Protein AF-A0A536T350-F1 (afdb_monomer)

Foldseek 3Di:
DDDDDDDDDDDDDPPDPDPPDPPPPDPDPDDLFWDQDDAPFDPVLRVLLRVLVSCLLQLVLVNSLVSLVVSCVVTVLRLLSLLSNLSSQQGQLQVQPGHDPVSLVSSVVSLVSSVVSPGPDPLSVLSSVLSVQLSVVVVPDDSLVSLVSSLVSLVVSCVVCVVRLVSLLSNLSSLNSNDDPVPPVLVSLVVSLVSLVVVCVVGVRRNNSVVSNVSSVD

Radius of gyration: 22.43 Å; Cα contacts (8 Å, |Δi|>4): 297; chains: 1; bounding box: 39×58×92 Å

pLDDT: mean 90.25, std 17.72, range [37.28, 98.94]

Sequence (218 aa):
MNLSVSRLSLLVALALSVPAQAHDTDTPSGPLGKVSFPTSCEPKVQPAFERAVAMLHSFWFSAGEAAFRDVLKADPQCAIATWGIASLLMSNPLAGQGASPKGAEQAQAAIDEGRRIGAKTERERAYIDAVAAYYQDFATRPEKERQAARAKAYEALAQRYPDDDEAQIFSALYTAGTQTQADQTYAAYLKAAAVLEAQFKKYPDHPGVAHYLIHSYD

Mean predicted aligned error: 7.97 Å

Secondary structure (DSSP, 8-state):
-----------------------------S---------SS-GGGHHHHHHHHHHHHTT-HHHHHHHHHHHHHH-TT-THHHHHHHHHTT--TTT-----HHHHHHHHHHHHHHHHH--SSHHHHHHHHHHHHHHTTTTTS-HHHHHHHHHHHHHHHHHH-TT-HHHHHHHHHHHHTT--TT-TT-HHHHHHHHHHHHHHHH-TT-HHHHHHHHHTT-

Structure (mmCIF, N/CA/C/O backbone):
data_AF-A0A536T350-F1
#
_entry.id   AF-A0A536T350-F1
#
loop_
_atom_site.group_PDB
_atom_site.id
_atom_site.type_symbol
_atom_site.label_atom_id
_atom_site.label_alt_id
_atom_site.label_comp_id
_atom_site.label_asym_id
_atom_site.label_entity_id
_atom_site.label_seq_id
_atom_site.pdbx_PDB_ins_code
_atom_site.Cartn_x
_atom_site.Cartn_y
_atom_site.Cartn_z
_atom_site.occupancy
_atom_site.B_iso_or_equiv
_atom_site.auth_seq_id
_atom_site.auth_comp_id
_atom_site.auth_asym_id
_atom_site.auth_atom_id
_atom_site.pdbx_PDB_model_num
ATOM 1 N N . MET A 1 1 ? -4.234 38.476 -76.015 1.00 49.75 1 MET A N 1
ATOM 2 C CA . MET A 1 1 ? -4.584 39.364 -74.889 1.00 49.75 1 MET A CA 1
ATOM 3 C C . MET A 1 1 ? -5.855 38.811 -74.265 1.00 49.75 1 MET A C 1
ATOM 5 O O . MET A 1 1 ? -6.880 38.877 -74.922 1.00 49.75 1 MET A O 1
ATOM 9 N N . ASN A 1 2 ? -5.737 38.111 -73.131 1.00 37.28 2 ASN A N 1
ATOM 10 C CA . ASN A 1 2 ? -6.748 37.949 -72.073 1.00 37.28 2 ASN A CA 1
ATOM 11 C C . ASN A 1 2 ? -6.262 36.888 -71.079 1.00 37.28 2 ASN A C 1
ATOM 13 O O . ASN A 1 2 ? -5.959 35.755 -71.446 1.00 37.28 2 ASN A O 1
ATOM 17 N N . LEU A 1 3 ? -6.115 37.336 -69.834 1.00 44.38 3 LEU A N 1
ATOM 18 C CA . LEU A 1 3 ? -5.600 36.596 -68.693 1.00 44.38 3 LEU A CA 1
ATOM 19 C C . LEU A 1 3 ? -6.573 35.490 -68.271 1.00 44.38 3 LEU A C 1
ATOM 21 O O . LEU A 1 3 ? -7.770 35.743 -68.160 1.00 44.38 3 LEU A O 1
ATOM 25 N N . SER A 1 4 ? -6.049 34.313 -67.928 1.00 40.69 4 SER A N 1
ATOM 26 C CA . SER A 1 4 ? -6.755 33.363 -67.066 1.00 40.69 4 SER A CA 1
ATOM 27 C C . SER A 1 4 ? -6.005 33.274 -65.742 1.00 40.69 4 SER A C 1
ATOM 29 O O . SER A 1 4 ? -4.897 32.745 -65.662 1.00 40.69 4 SER A O 1
ATOM 31 N N . VAL A 1 5 ? -6.584 33.898 -64.719 1.00 49.28 5 VAL A N 1
ATOM 32 C CA . VAL A 1 5 ? -6.082 33.916 -63.345 1.00 49.28 5 VAL A CA 1
ATOM 33 C C . VAL A 1 5 ? -6.575 32.644 -62.665 1.00 49.28 5 VAL A C 1
ATOM 35 O O . VAL A 1 5 ? -7.744 32.558 -62.294 1.00 49.28 5 VAL A O 1
ATOM 38 N N . SER A 1 6 ? -5.700 31.654 -62.495 1.00 50.47 6 SER A N 1
ATOM 39 C CA . SER A 1 6 ? -6.016 30.477 -61.684 1.00 50.47 6 SER A CA 1
ATOM 40 C C . SER A 1 6 ? -5.740 30.807 -60.216 1.00 50.47 6 SER A C 1
ATOM 42 O O . SER A 1 6 ? -4.591 30.959 -59.803 1.00 50.47 6 SER A O 1
ATOM 44 N N . ARG A 1 7 ? -6.807 31.012 -59.437 1.00 48.78 7 ARG A N 1
ATOM 45 C CA . ARG A 1 7 ? -6.736 31.282 -57.995 1.00 48.78 7 ARG A CA 1
ATOM 46 C C . ARG A 1 7 ? -6.404 29.985 -57.257 1.00 48.78 7 ARG A C 1
ATOM 48 O O . ARG A 1 7 ? -7.239 29.090 -57.180 1.00 48.78 7 ARG A O 1
ATOM 55 N N . LEU A 1 8 ? -5.199 29.897 -56.702 1.00 49.06 8 LEU A N 1
ATOM 56 C CA . LEU A 1 8 ? -4.817 28.837 -55.771 1.00 49.06 8 LEU A CA 1
ATOM 57 C C . LEU A 1 8 ? -5.405 29.171 -54.388 1.00 49.06 8 LEU A C 1
ATOM 59 O O . LEU A 1 8 ? -4.896 30.041 -53.683 1.00 49.06 8 LEU A O 1
ATOM 63 N N . SER A 1 9 ? -6.507 28.525 -54.014 1.00 47.88 9 SER A N 1
ATOM 64 C CA . SER A 1 9 ? -7.078 28.631 -52.666 1.00 47.88 9 SER A CA 1
ATOM 65 C C . SER A 1 9 ? -6.279 27.744 -51.708 1.00 47.88 9 SER A C 1
ATOM 67 O O . SER A 1 9 ? -6.432 26.525 -51.714 1.00 47.88 9 SER A O 1
ATOM 69 N N . LEU A 1 10 ? -5.414 28.348 -50.892 1.00 47.91 10 LEU A N 1
ATOM 70 C CA . LEU A 1 10 ? -4.702 27.663 -49.813 1.00 47.91 10 LEU A CA 1
ATOM 71 C C . LEU A 1 10 ? -5.644 27.541 -48.600 1.00 47.91 10 LEU A C 1
ATOM 73 O O . LEU A 1 10 ? -5.901 28.523 -47.905 1.00 47.91 10 LEU A O 1
ATOM 77 N N . LEU A 1 11 ? -6.192 26.348 -48.360 1.00 48.31 11 LEU A N 1
ATOM 78 C CA . LEU A 1 11 ? -6.940 26.032 -47.139 1.00 48.31 11 LEU A CA 1
ATOM 79 C C . LEU A 1 11 ? -5.945 25.776 -46.001 1.00 48.31 11 LEU A C 1
ATOM 81 O O . LEU A 1 11 ? -5.360 24.700 -45.905 1.00 48.31 11 LEU A O 1
ATOM 85 N N . VAL A 1 12 ? -5.743 26.773 -45.140 1.00 53.34 12 VAL A N 1
ATOM 86 C CA . VAL A 1 12 ? -5.030 26.603 -43.867 1.00 53.34 12 VAL A CA 1
ATOM 87 C C . VAL A 1 12 ? -6.017 26.012 -42.861 1.00 53.34 12 VAL A C 1
ATOM 89 O O . VAL A 1 12 ? -6.914 26.703 -42.382 1.00 53.34 12 VAL A O 1
ATOM 92 N N . ALA A 1 13 ? -5.876 24.722 -42.559 1.00 50.81 13 ALA A N 1
ATOM 93 C CA . ALA A 1 13 ? -6.610 24.083 -41.474 1.00 50.81 13 ALA A CA 1
ATOM 94 C C . ALA A 1 13 ? -5.981 24.496 -40.134 1.00 50.81 13 ALA A C 1
ATOM 96 O O . ALA A 1 13 ? -4.894 24.040 -39.779 1.00 50.81 13 ALA A O 1
ATOM 97 N N . LEU A 1 14 ? -6.652 25.385 -39.398 1.00 47.41 14 LEU A N 1
ATOM 98 C CA . LEU A 1 14 ? -6.300 25.704 -38.016 1.00 47.41 14 LEU A CA 1
ATOM 99 C C . LEU A 1 14 ? -6.705 24.514 -37.132 1.00 47.41 14 LEU A C 1
ATOM 101 O O . LEU A 1 14 ? -7.883 24.330 -36.826 1.00 47.41 14 LEU A O 1
ATOM 105 N N . ALA A 1 15 ? -5.738 23.688 -36.740 1.00 51.25 15 ALA A N 1
ATOM 106 C CA . ALA A 1 15 ? -5.944 22.683 -35.705 1.00 51.25 15 ALA A CA 1
ATOM 107 C C . ALA A 1 15 ? -6.055 23.399 -34.349 1.00 51.25 15 ALA A C 1
ATOM 109 O O . ALA A 1 15 ? -5.057 23.818 -33.766 1.00 51.25 15 ALA A O 1
ATOM 110 N N . LEU A 1 16 ? -7.285 23.587 -33.870 1.00 43.88 16 LEU A N 1
ATOM 111 C CA . LEU A 1 16 ? -7.550 24.026 -32.504 1.00 43.88 16 LEU A CA 1
ATOM 112 C C . LEU A 1 16 ? -7.246 22.858 -31.562 1.00 43.88 16 LEU A C 1
ATOM 114 O O . LEU A 1 16 ? -8.047 21.937 -31.415 1.00 43.88 16 LEU A O 1
ATOM 118 N N . SER A 1 17 ? -6.074 22.894 -30.935 1.00 48.47 17 SER A N 1
ATOM 119 C CA . SER A 1 17 ? -5.730 22.016 -29.820 1.00 48.47 17 SER A CA 1
ATOM 120 C C . SER A 1 17 ? -6.608 22.374 -28.622 1.00 48.47 17 SER A C 1
ATOM 122 O O . SER A 1 17 ? -6.321 23.323 -27.894 1.00 48.47 17 SER A O 1
ATOM 124 N N . VAL A 1 18 ? -7.703 21.640 -28.432 1.00 45.00 18 VAL A N 1
ATOM 125 C CA . VAL A 1 18 ? -8.496 21.714 -27.202 1.00 45.00 18 VAL A CA 1
ATOM 126 C C . VAL A 1 18 ? -7.675 21.041 -26.097 1.00 45.00 18 VAL A C 1
ATOM 128 O O . VAL A 1 18 ? -7.345 19.861 -26.241 1.00 45.00 18 VAL A O 1
ATOM 131 N N . PRO A 1 19 ? -7.303 21.738 -25.010 1.00 44.16 19 PRO A N 1
ATOM 132 C CA . PRO A 1 19 ? -6.707 21.066 -23.870 1.00 44.16 19 PRO A CA 1
ATOM 133 C C . PRO A 1 19 ? -7.777 20.156 -23.263 1.00 44.16 19 PRO A C 1
ATOM 135 O O . PRO A 1 19 ? -8.853 20.618 -22.885 1.00 44.16 19 PRO A O 1
ATOM 138 N N . ALA A 1 20 ? -7.490 18.858 -23.196 1.00 40.47 20 ALA A N 1
ATOM 139 C CA . ALA A 1 20 ? -8.297 17.918 -22.437 1.00 40.47 20 ALA A CA 1
ATOM 140 C C . ALA A 1 20 ? -8.230 18.324 -20.958 1.00 40.47 20 ALA A C 1
ATOM 142 O O . ALA A 1 20 ? -7.244 18.060 -20.272 1.00 40.47 20 ALA A O 1
ATOM 143 N N . GLN A 1 21 ? -9.252 19.033 -20.478 1.00 44.66 21 GLN A N 1
ATOM 144 C CA . GLN A 1 21 ? -9.453 19.224 -19.050 1.00 44.66 21 GLN A CA 1
ATOM 145 C C . GLN A 1 21 ? -9.871 17.872 -18.470 1.00 44.66 21 GLN A C 1
ATOM 147 O O . GLN A 1 21 ? -10.898 17.316 -18.856 1.00 44.66 21 GLN A O 1
ATOM 152 N N . ALA A 1 22 ? -9.049 17.332 -17.572 1.00 43.59 22 ALA A N 1
ATOM 153 C CA . ALA A 1 22 ? -9.427 16.196 -16.748 1.00 43.59 22 ALA A CA 1
ATOM 154 C C . ALA A 1 22 ? -10.668 16.581 -15.925 1.00 43.59 22 ALA A C 1
ATOM 156 O O . ALA A 1 22 ? -10.654 17.560 -15.176 1.00 43.59 22 ALA A O 1
ATOM 157 N N . HIS A 1 23 ? -11.757 15.840 -16.115 1.00 40.50 23 HIS A N 1
ATOM 158 C CA . HIS A 1 23 ? -12.976 15.950 -15.323 1.00 40.50 23 HIS A CA 1
ATOM 159 C C . HIS A 1 23 ? -12.749 15.286 -13.954 1.00 40.50 23 HIS A C 1
ATOM 161 O O . HIS A 1 23 ? -13.119 14.136 -13.751 1.00 40.50 23 HIS A O 1
ATOM 167 N N . ASP A 1 24 ? -12.154 16.008 -13.005 1.00 46.56 24 ASP A N 1
ATOM 168 C CA . ASP A 1 24 ? -12.070 15.589 -11.596 1.00 46.56 24 ASP A CA 1
ATOM 169 C C . ASP A 1 24 ? -13.229 16.191 -10.779 1.00 46.56 24 ASP A C 1
ATOM 171 O O . ASP A 1 24 ? -13.021 16.962 -9.841 1.00 46.56 24 ASP A O 1
ATOM 175 N N . THR A 1 25 ? -14.479 15.891 -11.150 1.00 40.94 25 THR A N 1
ATOM 176 C CA . THR A 1 25 ? -15.659 16.338 -10.374 1.00 40.94 25 THR A CA 1
ATOM 177 C C . THR A 1 25 ? -16.722 15.278 -10.117 1.00 40.94 25 THR A C 1
ATOM 179 O O . THR A 1 25 ? -17.692 15.575 -9.424 1.00 40.94 25 THR A O 1
ATOM 182 N N . ASP A 1 26 ? -16.554 14.045 -10.587 1.00 40.78 26 ASP A N 1
ATOM 183 C CA . ASP A 1 26 ? -17.494 12.979 -10.251 1.00 40.78 26 ASP A CA 1
ATOM 184 C C . ASP A 1 26 ? -16.969 12.185 -9.058 1.00 40.78 26 ASP A C 1
ATOM 186 O O . ASP A 1 26 ? -15.974 11.469 -9.146 1.00 40.78 26 ASP A O 1
ATOM 190 N N . THR A 1 27 ? -17.653 12.309 -7.915 1.00 44.59 27 THR A N 1
ATOM 191 C CA . THR A 1 27 ? -17.538 11.317 -6.839 1.00 44.59 27 THR A CA 1
ATOM 192 C C . THR A 1 27 ? -18.024 10.007 -7.437 1.00 44.59 27 THR A C 1
ATOM 194 O O . THR A 1 27 ? -19.225 9.904 -7.713 1.00 44.59 27 THR A O 1
ATOM 197 N N . PRO A 1 28 ? -17.159 9.020 -7.708 1.00 49.88 28 PRO A N 1
ATOM 198 C CA . PRO A 1 28 ? -17.598 7.957 -8.576 1.00 49.88 28 PRO A CA 1
ATOM 199 C C . PRO A 1 28 ? -18.542 7.058 -7.760 1.00 49.88 28 PRO A C 1
ATOM 201 O O . PRO A 1 28 ? -18.223 6.556 -6.680 1.00 49.88 28 PRO A O 1
ATOM 204 N N . SER A 1 29 ? -19.791 6.992 -8.218 1.00 48.72 29 SER A N 1
ATOM 205 C CA . SER A 1 29 ? -20.942 6.458 -7.476 1.00 48.72 29 SER A CA 1
ATOM 206 C C . SER A 1 29 ? -21.309 5.028 -7.888 1.00 48.72 29 SER A C 1
ATOM 208 O O . SER A 1 29 ? -22.363 4.517 -7.514 1.00 48.72 29 SER A O 1
ATOM 210 N N . GLY A 1 30 ? -20.422 4.355 -8.627 1.00 59.81 30 GLY A N 1
ATOM 211 C CA . GLY A 1 30 ? -20.578 2.957 -9.023 1.00 59.81 30 GLY A CA 1
ATOM 212 C C . GLY A 1 30 ? -20.240 1.956 -7.906 1.00 59.81 30 GLY A C 1
ATOM 213 O O . GLY A 1 30 ? -19.581 2.306 -6.919 1.00 59.81 30 GLY A O 1
ATOM 214 N N . PRO A 1 31 ? -20.674 0.690 -8.043 1.00 75.38 31 PRO A N 1
ATOM 215 C CA . PRO A 1 31 ? -20.247 -0.379 -7.147 1.00 75.38 31 PRO A CA 1
ATOM 216 C C . PRO A 1 31 ? -18.729 -0.602 -7.276 1.00 75.38 31 PRO A C 1
ATOM 218 O O . PRO A 1 31 ? -18.234 -0.918 -8.350 1.00 75.38 31 PRO A O 1
ATOM 221 N N . LEU A 1 32 ? -18.000 -0.448 -6.165 1.00 86.75 32 LEU A N 1
ATOM 222 C CA . LEU A 1 32 ? -16.538 -0.601 -6.059 1.00 86.75 32 LEU A CA 1
ATOM 223 C C . LEU A 1 32 ? -16.083 -2.054 -5.820 1.00 86.75 32 LEU A C 1
ATOM 225 O O . LEU A 1 32 ? -14.919 -2.289 -5.524 1.00 86.75 32 LEU A O 1
ATOM 229 N N . GLY A 1 33 ? -16.992 -3.028 -5.879 1.00 92.44 33 GLY A N 1
ATOM 230 C CA . GLY A 1 33 ? -16.714 -4.393 -5.427 1.00 92.44 33 GLY A CA 1
ATOM 231 C C . GLY A 1 33 ? -16.658 -4.517 -3.899 1.00 92.44 33 GLY A C 1
ATOM 232 O O . GLY A 1 33 ? -17.156 -3.651 -3.172 1.00 92.44 33 GLY A O 1
ATOM 233 N N . LYS A 1 34 ? -16.099 -5.629 -3.410 1.00 95.06 34 LYS A N 1
ATOM 234 C CA . LYS A 1 34 ? -16.006 -5.959 -1.978 1.00 95.06 34 LYS A CA 1
ATOM 235 C C . LYS A 1 34 ? -14.560 -6.219 -1.575 1.00 95.06 34 LYS A C 1
ATOM 237 O O . LYS A 1 34 ? -13.869 -6.998 -2.222 1.00 95.06 34 LYS A O 1
ATOM 242 N N . VAL A 1 35 ? -14.157 -5.612 -0.468 1.00 97.31 35 VAL A N 1
ATOM 243 C CA . VAL A 1 35 ? -12.860 -5.806 0.185 1.00 97.31 35 VAL A CA 1
ATOM 244 C C . VAL A 1 35 ? -13.122 -6.274 1.610 1.00 97.31 35 VAL A C 1
ATOM 246 O O . VAL A 1 35 ? -14.068 -5.799 2.235 1.00 97.31 35 VAL A O 1
ATOM 249 N N . SER A 1 36 ? -12.293 -7.180 2.124 1.00 97.50 36 SER A N 1
ATOM 250 C CA . SER A 1 36 ? -12.256 -7.499 3.551 1.00 97.50 36 SER A CA 1
ATOM 251 C C . SER A 1 36 ? -10.850 -7.246 4.063 1.00 97.50 36 SER A C 1
ATOM 253 O O . SER A 1 36 ? -9.921 -7.971 3.728 1.00 97.50 36 SER A O 1
ATOM 255 N N . PHE A 1 37 ? -10.696 -6.207 4.880 1.00 98.50 37 PHE A N 1
ATOM 256 C CA . PHE A 1 37 ? -9.398 -5.822 5.424 1.00 98.50 37 PHE A CA 1
ATOM 257 C C . PHE A 1 37 ? -9.544 -5.611 6.930 1.00 98.50 37 PHE A C 1
ATOM 259 O O . PHE A 1 37 ? -9.828 -4.494 7.364 1.00 98.50 37 PHE A O 1
ATOM 266 N N . PRO A 1 38 ? -9.388 -6.657 7.759 1.00 98.12 38 PRO A N 1
ATOM 267 C CA . PRO A 1 38 ? -9.526 -6.525 9.204 1.00 98.12 38 PRO A CA 1
ATOM 268 C C . PRO A 1 38 ? -8.525 -5.517 9.783 1.00 98.12 38 PRO A C 1
ATOM 270 O O . PRO A 1 38 ? -7.327 -5.575 9.484 1.00 98.12 38 PRO A O 1
ATOM 273 N N . THR A 1 39 ? -9.017 -4.616 10.635 1.00 98.56 39 THR A N 1
ATOM 274 C CA . THR A 1 39 ? -8.203 -3.603 11.322 1.00 98.56 39 THR A CA 1
ATOM 275 C C . THR A 1 39 ? -8.409 -3.633 12.838 1.00 98.56 39 THR A C 1
ATOM 277 O O . THR A 1 39 ? -9.368 -4.206 13.353 1.00 98.56 39 THR A O 1
ATOM 280 N N . SER A 1 40 ? -7.493 -2.993 13.560 1.00 98.38 40 SER A N 1
ATOM 281 C CA . SER A 1 40 ? -7.548 -2.715 14.998 1.00 98.38 40 SER A CA 1
ATOM 282 C C . SER A 1 40 ? -8.152 -1.340 15.331 1.00 98.38 40 SER A C 1
ATOM 284 O O . SER A 1 40 ? -8.125 -0.890 16.489 1.00 98.38 40 SER A O 1
ATOM 286 N N . CYS A 1 41 ? -8.668 -0.659 14.307 1.00 98.62 41 CYS A N 1
ATOM 287 C CA . CYS A 1 41 ? -9.382 0.603 14.422 1.00 98.62 41 CYS A CA 1
ATOM 288 C C . CYS A 1 41 ? -10.734 0.396 15.121 1.00 98.62 41 CYS A C 1
ATOM 290 O O . CYS A 1 41 ? -11.162 -0.729 15.391 1.00 98.62 41 CYS A O 1
ATOM 292 N N . GLU A 1 42 ? -11.422 1.483 15.455 1.00 98.56 42 GLU A N 1
ATOM 293 C CA . GLU A 1 42 ? -12.765 1.391 16.012 1.00 98.56 42 GLU A CA 1
ATOM 294 C C . GLU A 1 42 ? -13.714 0.661 15.042 1.00 98.56 42 GLU A C 1
ATOM 296 O O . GLU A 1 42 ? -13.772 1.009 13.860 1.00 98.56 42 GLU A O 1
ATOM 301 N N . PRO A 1 43 ? -14.550 -0.287 15.512 1.00 98.56 43 PRO A N 1
ATOM 302 C CA . PRO A 1 43 ? -15.440 -1.046 14.627 1.00 98.56 43 PRO A CA 1
ATOM 303 C C . PRO A 1 43 ? -16.349 -0.174 13.748 1.00 98.56 43 PRO A C 1
ATOM 305 O O . PRO A 1 43 ? -16.702 -0.562 12.637 1.00 98.56 43 PRO A O 1
ATOM 308 N N . LYS A 1 44 ? -16.699 1.034 14.217 1.00 98.44 44 LYS A N 1
ATOM 309 C CA . LYS A 1 44 ? -17.541 1.991 13.485 1.00 98.44 44 LYS A CA 1
ATOM 310 C C . LYS A 1 44 ? -16.905 2.494 12.180 1.00 98.44 44 LYS A C 1
ATOM 312 O O . LYS A 1 44 ? -17.642 2.914 11.293 1.00 98.44 44 LYS A O 1
ATOM 317 N N . VAL A 1 45 ? -15.569 2.484 12.062 1.00 98.69 45 VAL A N 1
ATOM 318 C CA . VAL A 1 45 ? -14.862 2.974 10.862 1.00 98.69 45 VAL A CA 1
ATOM 319 C C . VAL A 1 45 ? -14.535 1.866 9.859 1.00 98.69 45 VAL A C 1
ATOM 321 O O . VAL A 1 45 ? -14.178 2.180 8.725 1.00 98.69 45 VAL A O 1
ATOM 324 N N . GLN A 1 46 ? -14.713 0.591 10.224 1.00 98.75 46 GLN A N 1
ATOM 325 C CA . GLN A 1 46 ? -14.376 -0.563 9.380 1.00 98.75 46 GLN A CA 1
ATOM 326 C C . GLN A 1 46 ? -15.000 -0.489 7.967 1.00 98.75 46 GLN A C 1
ATOM 328 O O . GLN A 1 46 ? -14.248 -0.620 7.001 1.00 98.75 46 GLN A O 1
ATOM 333 N N . PRO A 1 47 ? -16.305 -0.179 7.783 1.00 98.19 47 PRO A N 1
ATOM 334 C CA . PRO A 1 47 ? -16.884 -0.107 6.437 1.00 98.19 47 PRO A CA 1
ATOM 335 C C . PRO A 1 47 ? -16.303 1.030 5.583 1.00 98.19 47 PRO A C 1
ATOM 337 O O . PRO A 1 47 ? -16.152 0.894 4.370 1.00 98.19 47 PRO A O 1
ATOM 340 N N . ALA A 1 48 ? -15.976 2.167 6.209 1.00 98.44 48 ALA A N 1
ATOM 341 C CA . ALA A 1 48 ? -15.363 3.299 5.519 1.00 98.44 48 ALA A CA 1
ATOM 342 C C . ALA A 1 48 ? -13.915 2.984 5.116 1.00 98.44 48 ALA A C 1
ATOM 344 O O . ALA A 1 48 ? -13.504 3.318 4.006 1.00 98.44 48 ALA A O 1
ATOM 345 N N . PHE A 1 49 ? -13.176 2.284 5.981 1.00 98.81 49 PHE A N 1
ATOM 346 C CA . PHE A 1 49 ? -11.827 1.812 5.690 1.00 98.81 49 PHE A CA 1
ATOM 347 C C . PHE A 1 49 ? -11.817 0.826 4.517 1.00 98.81 49 PHE A C 1
ATOM 349 O O . PHE A 1 49 ? -11.087 1.036 3.553 1.00 98.81 49 PHE A O 1
ATOM 356 N N . GLU A 1 50 ? -12.669 -0.202 4.532 1.00 98.69 50 GLU A N 1
ATOM 357 C CA . GLU A 1 50 ? -12.755 -1.176 3.432 1.00 98.69 50 GLU A CA 1
ATOM 358 C C . GLU A 1 50 ? -13.163 -0.517 2.111 1.00 98.69 50 GLU A C 1
ATOM 360 O O . GLU A 1 50 ? -12.618 -0.841 1.055 1.00 98.69 50 GLU A O 1
ATOM 365 N N . ARG A 1 51 ? -14.060 0.478 2.154 1.00 98.06 51 ARG A N 1
ATOM 366 C CA . ARG A 1 51 ? -14.393 1.282 0.971 1.00 98.06 51 ARG A CA 1
ATOM 367 C C . ARG A 1 51 ? -13.189 2.077 0.456 1.00 98.06 51 ARG A C 1
ATOM 369 O O . ARG A 1 51 ? -13.010 2.163 -0.758 1.00 98.06 51 ARG A O 1
ATOM 376 N N . ALA A 1 52 ? -12.369 2.643 1.340 1.00 98.50 52 ALA A N 1
ATOM 377 C CA . ALA A 1 52 ? -11.146 3.347 0.954 1.00 98.50 52 ALA A CA 1
ATOM 378 C C . ALA A 1 52 ? -10.110 2.394 0.325 1.00 98.50 52 ALA A C 1
ATOM 380 O O . ALA A 1 52 ? -9.491 2.739 -0.682 1.00 98.50 52 ALA A O 1
ATOM 381 N N . VAL A 1 53 ? -9.983 1.163 0.834 1.00 98.69 53 VAL A N 1
ATOM 382 C CA . VAL A 1 53 ? -9.142 0.119 0.218 1.00 98.69 53 VAL A CA 1
ATOM 383 C C . VAL A 1 53 ? -9.691 -0.299 -1.152 1.00 98.69 53 VAL A C 1
ATOM 385 O O . VAL A 1 53 ? -8.929 -0.433 -2.106 1.00 98.69 53 VAL A O 1
ATOM 388 N N . ALA A 1 54 ? -11.012 -0.405 -1.313 1.00 98.19 54 ALA A N 1
ATOM 389 C CA . ALA A 1 54 ? -11.624 -0.673 -2.615 1.00 98.19 54 ALA A CA 1
ATOM 390 C C . ALA A 1 54 ? -11.316 0.436 -3.644 1.00 98.19 54 ALA A C 1
ATOM 392 O O . ALA A 1 54 ? -11.024 0.147 -4.808 1.00 98.19 54 ALA A O 1
ATOM 393 N N . MET A 1 55 ? -11.318 1.705 -3.214 1.00 97.88 55 MET A N 1
ATOM 394 C CA . MET A 1 55 ? -10.896 2.846 -4.041 1.00 97.88 55 MET A CA 1
ATOM 395 C C . MET A 1 55 ? -9.407 2.787 -4.392 1.00 97.88 55 MET A C 1
ATOM 397 O O . MET A 1 55 ? -9.050 3.042 -5.542 1.00 97.88 55 MET A O 1
ATOM 401 N N . LEU A 1 56 ? -8.549 2.406 -3.439 1.00 98.06 56 LEU A N 1
ATOM 402 C CA . LEU A 1 56 ? -7.127 2.161 -3.689 1.00 98.06 56 LEU A CA 1
ATOM 403 C C . LEU A 1 56 ? -6.937 1.074 -4.750 1.00 98.06 56 LEU A C 1
ATOM 405 O O . LEU A 1 56 ? -6.184 1.279 -5.701 1.00 98.06 56 LEU A O 1
ATOM 409 N N . HIS A 1 57 ? -7.674 -0.031 -4.658 1.00 97.81 57 HIS A N 1
ATOM 410 C CA . HIS A 1 57 ? -7.604 -1.090 -5.658 1.00 97.81 57 HIS A CA 1
ATOM 411 C C . HIS A 1 57 ? -8.096 -0.674 -7.047 1.00 97.81 57 HIS A C 1
ATOM 413 O O . HIS A 1 57 ? -7.586 -1.151 -8.064 1.00 97.81 57 HIS A O 1
ATOM 419 N N . SER A 1 58 ? -9.062 0.240 -7.077 1.00 95.75 58 SER A N 1
ATOM 420 C CA . SER A 1 58 ? -9.666 0.780 -8.296 1.00 95.75 58 SER A CA 1
ATOM 421 C C . SER A 1 58 ? -8.890 1.965 -8.881 1.00 95.75 58 SER A C 1
ATOM 423 O O . SER A 1 58 ? -9.328 2.544 -9.870 1.00 95.75 58 SER A O 1
ATOM 425 N N . PHE A 1 59 ? -7.763 2.352 -8.268 1.00 94.62 59 PHE A N 1
ATOM 426 C CA . PHE A 1 59 ? -6.962 3.523 -8.645 1.00 94.62 59 PHE A CA 1
ATOM 427 C C . PHE A 1 59 ? -7.755 4.844 -8.638 1.00 94.62 59 PHE A C 1
ATOM 429 O O . PHE A 1 59 ? -7.494 5.759 -9.416 1.00 94.62 59 PHE A O 1
ATOM 436 N N . TRP A 1 60 ? -8.716 4.977 -7.720 1.00 95.19 60 TRP A N 1
ATOM 437 C CA . TRP A 1 60 ? -9.454 6.222 -7.488 1.00 95.19 60 TRP A CA 1
ATOM 438 C C . TRP A 1 60 ? -8.696 7.091 -6.484 1.00 95.19 60 TRP A C 1
ATOM 440 O O . TRP A 1 60 ? -9.087 7.205 -5.323 1.00 95.19 60 TRP A O 1
ATOM 450 N N . PHE A 1 61 ? -7.578 7.672 -6.924 1.00 94.25 61 PHE A N 1
ATOM 451 C CA . PHE A 1 61 ? -6.572 8.265 -6.036 1.00 94.25 61 PHE A CA 1
ATOM 452 C C . PHE A 1 61 ? -7.122 9.361 -5.110 1.00 94.25 61 PHE A C 1
ATOM 454 O O . PHE A 1 61 ? -7.065 9.216 -3.890 1.00 94.25 61 PHE A O 1
ATOM 461 N N . SER A 1 62 ? -7.720 10.417 -5.672 1.00 94.88 62 SER A N 1
ATOM 462 C CA . SE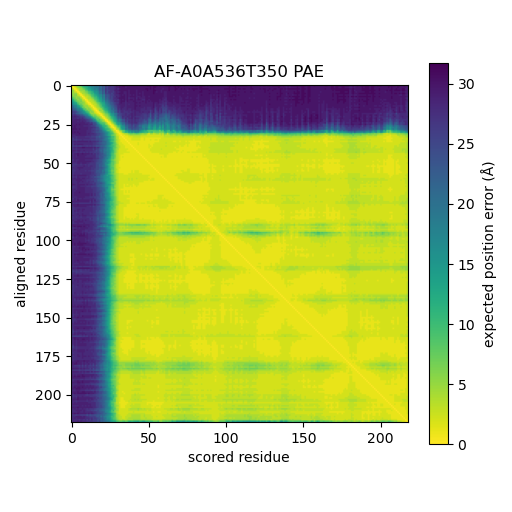R A 1 62 ? -8.227 11.560 -4.897 1.00 94.88 62 SER A CA 1
ATOM 463 C C . SER A 1 62 ? -9.368 11.173 -3.949 1.00 94.88 62 SER A C 1
ATOM 465 O O . SER A 1 62 ? -9.392 11.594 -2.792 1.00 94.88 62 SER A O 1
ATOM 467 N N . ALA A 1 63 ? -10.305 10.341 -4.419 1.00 96.25 63 ALA A N 1
ATOM 468 C CA . ALA A 1 63 ? -11.437 9.886 -3.613 1.00 96.25 63 ALA A CA 1
ATOM 469 C C . ALA A 1 63 ? -10.995 8.933 -2.491 1.00 96.25 63 ALA A C 1
ATOM 471 O O . ALA A 1 63 ? -11.452 9.065 -1.356 1.00 96.25 63 ALA A O 1
ATOM 472 N N . GLY A 1 64 ? -10.074 8.012 -2.788 1.00 97.75 64 GLY A N 1
ATOM 473 C CA . GLY A 1 64 ? -9.490 7.115 -1.798 1.00 97.75 64 GLY A CA 1
ATOM 474 C C . GLY A 1 64 ? -8.725 7.876 -0.720 1.00 97.75 64 GLY A C 1
ATOM 475 O O . GLY A 1 64 ? -8.835 7.541 0.458 1.00 97.75 64 GLY A O 1
ATOM 476 N N . GLU A 1 65 ? -7.990 8.931 -1.092 1.00 98.00 65 GLU A N 1
ATOM 477 C CA . GLU A 1 65 ? -7.186 9.687 -0.128 1.00 98.00 65 GLU A CA 1
ATOM 478 C C . GLU A 1 65 ? -8.104 10.422 0.846 1.00 98.00 65 GLU A C 1
ATOM 480 O O . GLU A 1 65 ? -7.915 10.338 2.061 1.00 98.00 65 GLU A O 1
ATOM 485 N N . ALA A 1 66 ? -9.141 11.077 0.317 1.00 98.25 66 ALA A N 1
ATOM 486 C CA . ALA A 1 66 ? -10.181 11.693 1.128 1.00 98.25 66 ALA A CA 1
ATOM 487 C C . ALA A 1 66 ? -10.838 10.672 2.073 1.00 98.25 66 ALA A C 1
ATOM 489 O O . ALA A 1 66 ? -10.961 10.941 3.266 1.00 98.25 66 ALA A O 1
ATOM 490 N N . ALA A 1 67 ? -11.164 9.471 1.583 1.00 98.56 67 ALA A N 1
ATOM 491 C CA . ALA A 1 67 ? -11.795 8.430 2.389 1.00 98.56 67 ALA A CA 1
ATOM 492 C C . ALA A 1 67 ? -10.902 7.937 3.546 1.00 98.56 67 ALA A C 1
ATOM 494 O O . ALA A 1 67 ? -11.379 7.817 4.675 1.00 98.56 67 ALA A O 1
ATOM 495 N N . PHE A 1 68 ? -9.602 7.706 3.323 1.00 98.81 68 PHE A N 1
ATOM 496 C CA . PHE A 1 68 ? -8.688 7.350 4.420 1.00 98.81 68 PHE A CA 1
ATOM 497 C C . PHE A 1 68 ? -8.499 8.496 5.422 1.00 98.81 68 PHE A C 1
ATOM 499 O O . PHE A 1 68 ? -8.409 8.254 6.628 1.00 98.81 68 PHE A O 1
ATOM 506 N N . ARG A 1 69 ? -8.473 9.749 4.953 1.00 98.62 69 ARG A N 1
ATOM 507 C CA . ARG A 1 69 ? -8.421 10.922 5.841 1.00 98.62 69 ARG A CA 1
ATOM 508 C C . ARG A 1 69 ? -9.685 11.047 6.692 1.00 98.62 69 ARG A C 1
ATOM 510 O O . ARG A 1 69 ? -9.580 11.362 7.876 1.00 98.62 69 ARG A O 1
ATOM 517 N N . ASP A 1 70 ? -10.853 10.744 6.135 1.00 98.75 70 ASP A N 1
ATOM 518 C CA . ASP A 1 70 ? -12.110 10.705 6.887 1.00 98.75 70 ASP A CA 1
ATOM 519 C C . ASP A 1 70 ? -12.119 9.585 7.939 1.00 98.75 70 ASP A C 1
ATOM 521 O O . ASP A 1 70 ? -12.594 9.804 9.057 1.00 98.75 70 ASP A O 1
ATOM 525 N N . VAL A 1 71 ? -11.522 8.423 7.641 1.00 98.88 71 VAL A N 1
ATOM 526 C CA . VAL A 1 71 ? -11.308 7.359 8.639 1.00 98.88 71 VAL A CA 1
ATOM 527 C C . VAL A 1 71 ? -10.442 7.860 9.798 1.00 98.88 71 VAL A C 1
ATOM 529 O O . VAL A 1 71 ? -10.855 7.723 10.947 1.00 98.88 71 VAL A O 1
ATOM 532 N N . LEU A 1 72 ? -9.298 8.500 9.523 1.00 98.44 72 LEU A N 1
ATOM 533 C CA . LEU A 1 72 ? -8.434 9.075 10.569 1.00 98.44 72 LEU A CA 1
ATOM 534 C C . LEU A 1 72 ? -9.133 10.168 11.380 1.00 98.44 72 LEU A C 1
ATOM 536 O O . LEU A 1 72 ? -8.905 10.302 12.579 1.00 98.44 72 LEU A O 1
ATOM 540 N N . LYS A 1 73 ? -10.003 10.958 10.749 1.00 98.56 73 LYS A N 1
ATOM 541 C CA . LYS A 1 73 ? -10.798 11.969 11.452 1.00 98.56 73 LYS A CA 1
ATOM 542 C C . LYS A 1 73 ? -11.808 11.331 12.412 1.00 98.56 73 LYS A C 1
ATOM 544 O O . LYS A 1 73 ? -12.049 11.878 13.487 1.00 98.56 73 LYS A O 1
ATOM 549 N N . ALA A 1 74 ? -12.413 10.208 12.025 1.00 98.75 74 ALA A N 1
ATOM 550 C CA . ALA A 1 74 ? -13.403 9.494 12.830 1.00 98.75 74 ALA A CA 1
ATOM 551 C C . ALA A 1 74 ? -12.783 8.595 13.919 1.00 98.75 74 ALA A C 1
ATOM 553 O O . ALA A 1 74 ? -13.405 8.401 14.970 1.00 98.75 74 ALA A O 1
ATOM 554 N N . ASP A 1 75 ? -11.581 8.074 13.669 1.00 98.75 75 ASP A N 1
ATOM 555 C CA . ASP A 1 75 ? -10.732 7.339 14.607 1.00 98.75 75 ASP A CA 1
ATOM 556 C C . ASP A 1 75 ? -9.257 7.784 14.466 1.00 98.75 75 ASP A C 1
ATOM 558 O O . ASP A 1 75 ? -8.490 7.202 13.689 1.00 98.75 75 ASP A O 1
ATOM 562 N N . PRO A 1 76 ? -8.820 8.780 15.260 1.00 98.50 76 PRO A N 1
ATOM 563 C CA . PRO A 1 76 ? -7.437 9.267 15.252 1.00 98.50 76 PRO A CA 1
ATOM 564 C C . PRO A 1 76 ? -6.390 8.260 15.750 1.00 98.50 76 PRO A C 1
ATOM 566 O O . PRO A 1 76 ? -5.204 8.586 15.798 1.00 98.50 76 PRO A O 1
ATOM 569 N N . GLN A 1 77 ? -6.797 7.068 16.198 1.00 98.44 77 GLN A N 1
ATOM 570 C CA . GLN A 1 77 ? -5.898 5.979 16.590 1.00 98.44 77 GLN A CA 1
ATOM 571 C C . GLN A 1 77 ? -5.781 4.894 15.506 1.00 98.44 77 GLN A C 1
ATOM 573 O O . GLN A 1 77 ? -5.042 3.924 15.690 1.00 98.44 77 GLN A O 1
ATOM 578 N N . CYS A 1 78 ? -6.458 5.056 14.363 1.00 98.75 78 CYS A N 1
ATOM 579 C CA . CYS A 1 78 ? -6.416 4.128 13.235 1.00 98.75 78 CYS A CA 1
ATOM 580 C C . CYS A 1 78 ? -5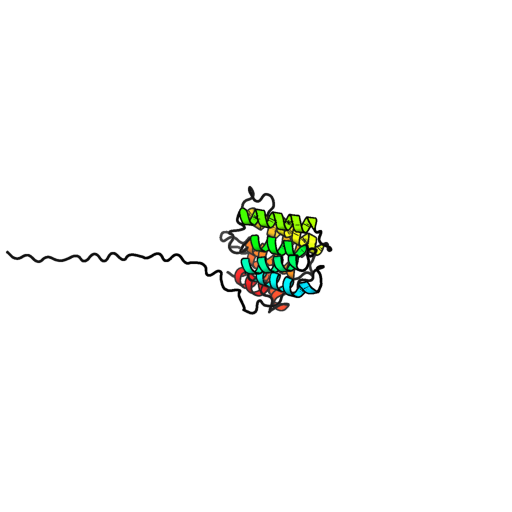.121 4.277 12.415 1.00 98.75 78 CYS A C 1
ATOM 582 O O . CYS A 1 78 ? -5.132 4.754 11.281 1.00 98.75 78 CYS A O 1
ATOM 584 N N . ALA A 1 79 ? -3.978 3.867 12.979 1.00 98.75 79 ALA A N 1
ATOM 585 C CA . ALA A 1 79 ? -2.659 4.038 12.353 1.00 98.75 79 ALA A CA 1
ATOM 586 C C . ALA A 1 79 ? -2.582 3.480 10.919 1.00 98.75 79 ALA A C 1
ATOM 588 O O . ALA A 1 79 ? -1.939 4.070 10.057 1.00 98.75 79 ALA A O 1
ATOM 589 N N . ILE A 1 80 ? -3.263 2.365 10.638 1.00 98.81 80 ILE A N 1
ATOM 590 C CA . ILE A 1 80 ? -3.254 1.725 9.316 1.00 98.81 80 ILE A CA 1
ATOM 591 C C . ILE A 1 80 ? -3.924 2.570 8.219 1.00 98.81 80 ILE A C 1
ATOM 593 O O . ILE A 1 80 ? -3.627 2.392 7.042 1.00 98.81 80 ILE A O 1
ATOM 597 N N . ALA A 1 81 ? -4.771 3.546 8.555 1.00 98.81 81 ALA A N 1
ATOM 598 C CA . ALA A 1 81 ? -5.320 4.454 7.547 1.00 98.81 81 ALA A CA 1
ATOM 599 C C . ALA A 1 81 ? -4.243 5.365 6.928 1.00 98.81 81 ALA A C 1
ATOM 601 O O . ALA A 1 81 ? -4.376 5.768 5.771 1.00 98.81 81 ALA A O 1
ATOM 602 N N . THR A 1 82 ? -3.132 5.626 7.628 1.00 98.88 82 THR A N 1
ATOM 603 C CA . THR A 1 82 ? -2.027 6.408 7.054 1.00 98.88 82 THR A CA 1
ATOM 604 C C . THR A 1 82 ? -1.258 5.637 5.976 1.00 98.88 82 THR A C 1
ATOM 606 O O . THR A 1 82 ? -0.779 6.243 5.015 1.00 98.88 82 THR A O 1
ATOM 609 N N . TRP A 1 83 ? -1.208 4.301 6.072 1.00 98.88 83 TRP A N 1
ATOM 610 C CA . TRP A 1 83 ? -0.691 3.433 5.009 1.00 98.88 83 TRP A CA 1
ATOM 611 C C . TRP A 1 83 ? -1.501 3.588 3.719 1.00 98.88 83 TRP A C 1
ATOM 613 O O . TRP A 1 83 ? -0.914 3.671 2.640 1.00 98.88 83 TRP A O 1
ATOM 623 N N . GLY A 1 84 ? -2.829 3.679 3.823 1.00 98.75 84 GLY A N 1
ATOM 624 C CA . GLY A 1 84 ? -3.709 3.883 2.673 1.00 98.75 84 GLY A CA 1
ATOM 625 C C . GLY A 1 84 ? -3.421 5.202 1.953 1.00 98.75 84 GLY A C 1
ATOM 626 O O . GLY A 1 84 ? -3.247 5.216 0.734 1.00 98.75 84 GLY A O 1
ATOM 627 N N . ILE A 1 85 ? -3.261 6.291 2.715 1.00 98.81 85 ILE A N 1
ATOM 628 C CA . ILE A 1 85 ? -2.873 7.616 2.194 1.00 98.81 85 ILE A CA 1
ATOM 629 C C . ILE A 1 85 ? -1.531 7.536 1.461 1.00 98.81 85 ILE A C 1
ATOM 631 O O . ILE A 1 85 ? -1.434 7.925 0.298 1.00 98.81 85 ILE A O 1
ATOM 635 N N . ALA A 1 86 ? -0.500 6.989 2.111 1.00 98.75 86 ALA A N 1
ATOM 636 C CA . ALA A 1 86 ? 0.818 6.842 1.500 1.00 98.75 86 ALA A CA 1
ATOM 637 C C . ALA A 1 86 ? 0.782 5.942 0.252 1.00 98.75 86 ALA A C 1
ATOM 639 O O . ALA A 1 86 ? 1.524 6.183 -0.701 1.00 98.75 86 ALA A O 1
ATOM 640 N N . SER A 1 87 ? -0.092 4.934 0.226 1.00 98.62 87 SER A N 1
ATOM 641 C CA . SER A 1 87 ? -0.207 4.006 -0.899 1.00 98.62 87 SER A CA 1
ATOM 642 C C . SER A 1 87 ? -0.825 4.648 -2.137 1.00 98.62 87 SER A C 1
ATOM 644 O O . SER A 1 87 ? -0.332 4.430 -3.241 1.00 98.62 87 SER A O 1
ATOM 646 N N . LEU A 1 88 ? -1.850 5.485 -1.966 1.00 97.88 88 LEU A N 1
ATOM 647 C CA . LEU A 1 88 ? -2.483 6.218 -3.069 1.00 97.88 88 LEU A CA 1
ATOM 648 C C . LEU A 1 88 ? -1.530 7.224 -3.722 1.00 97.88 88 LEU A C 1
ATOM 650 O O . LEU A 1 88 ? -1.560 7.415 -4.937 1.00 97.88 88 LEU A O 1
ATOM 654 N N . LEU A 1 89 ? -0.642 7.825 -2.927 1.00 97.38 89 LEU A N 1
ATOM 655 C CA . LEU A 1 89 ? 0.332 8.811 -3.400 1.00 97.38 89 LEU A CA 1
ATOM 656 C C . LEU A 1 89 ? 1.454 8.204 -4.263 1.00 97.38 89 LEU A C 1
ATOM 658 O O . LEU A 1 89 ? 2.190 8.952 -4.906 1.00 97.38 89 LEU A O 1
ATOM 662 N N . MET A 1 90 ? 1.546 6.868 -4.352 1.00 94.94 90 MET A N 1
ATOM 663 C CA . MET A 1 90 ? 2.461 6.178 -5.271 1.00 94.94 90 MET A CA 1
ATOM 664 C C . MET A 1 90 ? 2.007 6.233 -6.739 1.00 94.94 90 MET A C 1
ATOM 666 O O . MET A 1 90 ? 2.774 5.826 -7.614 1.00 94.94 90 MET A O 1
ATOM 670 N N . SER A 1 91 ? 0.792 6.729 -7.019 1.00 91.19 91 SER A N 1
ATOM 671 C CA . SER A 1 91 ? 0.143 6.672 -8.338 1.00 91.19 91 SER A CA 1
ATOM 672 C C . SER A 1 91 ? -0.078 5.228 -8.826 1.00 91.19 91 SER A C 1
ATOM 674 O O . SER A 1 91 ? 0.001 4.277 -8.045 1.00 91.19 91 SER A O 1
ATOM 676 N N . ASN A 1 92 ? -0.398 5.046 -10.111 1.00 94.56 92 ASN A N 1
ATOM 677 C CA . ASN A 1 92 ? -0.632 3.736 -10.718 1.00 94.56 92 ASN A CA 1
ATOM 678 C C . ASN A 1 92 ? 0.679 2.912 -10.785 1.00 94.56 92 ASN A C 1
ATOM 680 O O . ASN A 1 92 ? 1.575 3.251 -11.568 1.00 94.56 92 ASN A O 1
ATOM 684 N N . PRO A 1 93 ? 0.790 1.790 -10.041 1.00 92.69 93 PRO A N 1
ATOM 685 C CA . PRO A 1 93 ? 1.974 0.928 -10.038 1.00 92.69 93 PRO A CA 1
ATOM 686 C C . PRO A 1 93 ? 2.309 0.308 -11.393 1.00 92.69 93 PRO A C 1
ATOM 688 O O . PRO A 1 93 ? 3.469 -0.012 -11.625 1.00 92.69 93 PRO A O 1
ATOM 691 N N . LEU A 1 94 ? 1.304 0.115 -12.248 1.00 93.69 94 LEU A N 1
ATOM 692 C CA . LEU A 1 94 ? 1.409 -0.584 -13.529 1.00 93.69 94 LEU A CA 1
ATOM 693 C C . LEU A 1 94 ? 1.803 0.353 -14.674 1.00 93.69 94 LEU A C 1
ATOM 695 O O . LEU A 1 94 ? 2.272 -0.098 -15.711 1.00 93.69 94 LEU A O 1
ATOM 699 N N . ALA A 1 95 ? 1.631 1.663 -14.489 1.00 91.62 95 ALA A N 1
ATOM 700 C CA . ALA A 1 95 ? 1.923 2.647 -15.523 1.00 91.62 95 ALA A CA 1
ATOM 701 C C . ALA A 1 95 ? 3.337 3.252 -15.373 1.00 91.62 95 ALA A C 1
ATOM 703 O O . ALA A 1 95 ? 3.885 3.796 -16.331 1.00 91.62 95 ALA A O 1
ATOM 704 N N . GLY A 1 96 ? 3.960 3.120 -14.197 1.00 85.12 96 GLY A N 1
ATOM 705 C CA . GLY A 1 96 ? 5.392 3.354 -14.004 1.00 85.12 96 GLY A CA 1
ATOM 706 C C . GLY A 1 96 ? 5.832 4.807 -13.783 1.00 85.12 96 GLY A C 1
ATOM 707 O O . GLY A 1 96 ? 7.033 5.061 -13.744 1.00 85.12 96 GLY A O 1
ATOM 708 N N . GLN A 1 97 ? 4.904 5.760 -13.624 1.00 90.88 97 GLN A N 1
ATOM 709 C CA . GLN A 1 97 ? 5.242 7.174 -13.367 1.00 90.88 97 GLN A CA 1
ATOM 710 C C . GLN A 1 97 ? 5.813 7.373 -11.960 1.00 90.88 97 GLN A C 1
ATOM 712 O O . GLN A 1 97 ? 6.758 8.139 -11.771 1.00 90.88 97 GLN A O 1
ATOM 717 N N . GLY A 1 98 ? 5.213 6.684 -10.986 1.00 93.56 98 GLY A N 1
ATOM 718 C CA . GLY A 1 98 ? 5.513 6.837 -9.570 1.00 93.56 98 GLY A CA 1
ATOM 719 C C . GLY A 1 98 ? 4.950 8.109 -8.934 1.00 93.56 98 GLY A C 1
ATOM 720 O O . GLY A 1 98 ? 4.188 8.865 -9.544 1.00 93.56 98 GLY A O 1
ATOM 721 N N . ALA A 1 99 ? 5.339 8.342 -7.680 1.00 96.81 99 ALA A N 1
ATOM 722 C CA . ALA A 1 99 ? 4.952 9.527 -6.923 1.00 96.81 99 ALA A CA 1
ATOM 723 C C . ALA A 1 99 ? 5.623 10.807 -7.455 1.00 96.81 99 ALA A C 1
ATOM 725 O O . ALA A 1 99 ? 6.751 10.794 -7.950 1.00 96.81 99 ALA A O 1
ATOM 726 N N . SER A 1 100 ? 4.957 11.950 -7.273 1.00 96.81 100 SER A N 1
ATOM 727 C CA . SER A 1 100 ? 5.593 13.267 -7.426 1.00 96.81 100 SER A CA 1
ATOM 728 C C . SER A 1 100 ? 6.409 13.630 -6.173 1.00 96.81 100 SER A C 1
ATOM 730 O O . SER A 1 100 ? 6.107 13.114 -5.098 1.00 96.81 100 SER A O 1
ATOM 732 N N . PRO A 1 101 ? 7.379 14.566 -6.238 1.00 97.12 101 PRO A N 1
ATOM 733 C CA . PRO A 1 101 ? 8.104 15.024 -5.047 1.00 97.12 101 PRO A CA 1
ATOM 734 C C . PRO A 1 101 ? 7.195 15.541 -3.924 1.00 97.12 101 PRO A C 1
ATOM 736 O O . PRO A 1 101 ? 7.395 15.199 -2.763 1.00 97.12 101 PRO A O 1
ATOM 739 N N . LYS A 1 102 ? 6.147 16.301 -4.271 1.00 97.69 102 LYS A N 1
ATOM 740 C CA . LYS A 1 102 ? 5.147 16.771 -3.301 1.00 97.69 102 LYS A CA 1
ATOM 741 C C . LYS A 1 102 ? 4.344 15.609 -2.708 1.00 97.69 102 LYS A C 1
ATOM 743 O O . LYS A 1 102 ? 4.115 15.575 -1.505 1.00 97.69 102 LYS A O 1
ATOM 748 N N . GLY A 1 103 ? 3.942 14.648 -3.543 1.00 97.81 103 GLY A N 1
ATOM 749 C CA . GLY A 1 103 ? 3.254 13.442 -3.082 1.00 97.81 103 GLY A CA 1
ATOM 750 C C . GLY A 1 103 ? 4.126 12.604 -2.145 1.00 97.81 103 GLY A C 1
ATOM 751 O O . GLY A 1 103 ? 3.637 12.114 -1.136 1.00 97.81 103 GLY A O 1
ATOM 752 N N . ALA A 1 104 ? 5.429 12.509 -2.416 1.00 98.38 104 ALA A N 1
ATOM 753 C CA . ALA A 1 104 ? 6.379 11.821 -1.550 1.00 98.38 104 ALA A CA 1
ATOM 754 C C . ALA A 1 104 ? 6.542 12.509 -0.187 1.00 98.38 104 ALA A C 1
ATOM 756 O O . ALA A 1 104 ? 6.556 11.825 0.831 1.00 98.38 104 ALA A O 1
ATOM 757 N N . GLU A 1 105 ? 6.595 13.843 -0.144 1.00 98.44 105 GLU A N 1
ATOM 758 C CA . GLU A 1 105 ? 6.594 14.600 1.117 1.00 98.44 105 GLU A CA 1
ATOM 759 C C . GLU A 1 105 ? 5.321 14.322 1.938 1.00 98.44 105 GLU A C 1
ATOM 761 O O . GLU A 1 105 ? 5.389 14.019 3.130 1.00 98.44 105 GLU A O 1
ATOM 766 N N . GLN A 1 106 ? 4.154 14.350 1.287 1.00 98.56 106 GLN A N 1
ATOM 767 C CA . GLN A 1 106 ? 2.869 14.063 1.931 1.00 98.56 106 GLN A CA 1
ATOM 768 C C . GLN A 1 106 ? 2.765 12.609 2.415 1.00 98.56 106 GLN A C 1
ATOM 770 O O . GLN A 1 106 ? 2.241 12.356 3.502 1.00 98.56 106 GLN A O 1
ATOM 775 N N . ALA A 1 107 ? 3.275 11.656 1.635 1.00 98.69 107 ALA A N 1
ATOM 776 C CA . ALA A 1 107 ? 3.299 10.248 2.006 1.00 98.69 107 ALA A CA 1
ATOM 777 C C . ALA A 1 107 ? 4.243 9.997 3.183 1.00 98.69 107 ALA A C 1
ATOM 779 O O . ALA A 1 107 ? 3.875 9.278 4.110 1.00 98.69 107 ALA A O 1
ATOM 780 N N . GLN A 1 108 ? 5.420 10.631 3.188 1.00 98.75 108 GLN A N 1
ATOM 781 C CA . GLN A 1 108 ? 6.362 10.551 4.299 1.00 98.75 108 GLN A CA 1
ATOM 782 C C . GLN A 1 108 ? 5.730 11.085 5.590 1.00 98.75 108 GLN A C 1
ATOM 784 O O . GLN A 1 108 ? 5.785 10.413 6.618 1.00 98.75 108 GLN A O 1
ATOM 789 N N . ALA A 1 109 ? 5.028 12.221 5.523 1.00 98.75 109 ALA A N 1
ATOM 790 C CA . ALA A 1 109 ? 4.289 12.754 6.666 1.00 98.75 109 ALA A CA 1
ATOM 791 C C . ALA A 1 109 ? 3.213 11.777 7.186 1.00 98.75 109 ALA A C 1
ATOM 793 O O . ALA A 1 109 ? 3.091 11.590 8.396 1.00 98.75 109 ALA A O 1
ATOM 794 N N . ALA A 1 110 ? 2.470 11.109 6.295 1.00 98.81 110 ALA A N 1
ATOM 795 C CA . ALA A 1 110 ? 1.483 10.097 6.682 1.00 98.81 110 ALA A CA 1
ATOM 796 C C . ALA A 1 110 ? 2.138 8.853 7.320 1.00 98.81 110 ALA A C 1
ATOM 798 O O . ALA A 1 110 ? 1.654 8.328 8.326 1.00 98.81 110 ALA A O 1
ATOM 799 N N . ILE A 1 111 ? 3.266 8.388 6.777 1.00 98.88 111 ILE A N 1
ATOM 800 C CA . ILE A 1 111 ? 4.040 7.271 7.339 1.00 98.88 111 ILE A CA 1
ATOM 801 C C . ILE A 1 111 ? 4.524 7.613 8.753 1.00 98.88 111 ILE A C 1
ATOM 803 O O . ILE A 1 111 ? 4.348 6.813 9.676 1.00 98.88 111 ILE A O 1
ATOM 807 N N . ASP A 1 112 ? 5.090 8.804 8.941 1.00 98.81 112 ASP A N 1
ATOM 808 C CA . ASP A 1 112 ? 5.595 9.256 10.238 1.00 98.81 112 ASP A CA 1
ATOM 809 C C . ASP A 1 112 ? 4.463 9.453 11.252 1.00 98.81 112 ASP A C 1
ATOM 811 O O . ASP A 1 112 ? 4.598 9.072 12.418 1.00 98.81 112 ASP A O 1
ATOM 815 N N . GLU A 1 113 ? 3.304 9.951 10.812 1.00 98.75 113 GLU A N 1
ATOM 816 C CA . GLU A 1 113 ? 2.096 9.996 11.633 1.00 98.75 113 GLU A CA 1
ATOM 817 C C . GLU A 1 113 ? 1.648 8.594 12.068 1.00 98.75 113 GLU A C 1
ATOM 819 O O . GLU A 1 113 ? 1.405 8.380 13.255 1.00 98.75 113 GLU A O 1
ATOM 824 N N . GLY A 1 114 ? 1.598 7.623 11.152 1.00 98.69 114 GLY A N 1
ATOM 825 C CA . GLY A 1 114 ? 1.223 6.240 11.471 1.00 98.69 114 GLY A CA 1
ATOM 826 C C . GLY A 1 114 ? 2.174 5.596 12.480 1.00 98.69 114 GLY A C 1
ATOM 827 O O . GLY A 1 114 ? 1.739 4.937 13.429 1.00 98.69 114 GLY A O 1
ATOM 828 N N . ARG A 1 115 ? 3.481 5.850 12.335 1.00 98.69 115 ARG A N 1
ATOM 829 C CA . ARG A 1 115 ? 4.508 5.421 13.298 1.00 98.69 115 ARG A CA 1
ATOM 830 C C . ARG A 1 115 ? 4.325 6.073 14.665 1.00 98.69 115 ARG A C 1
ATOM 832 O O . ARG A 1 115 ? 4.460 5.385 15.674 1.00 98.69 115 ARG A O 1
ATOM 839 N N . ARG A 1 116 ? 3.985 7.365 14.699 1.00 98.69 116 ARG A N 1
ATOM 840 C CA . ARG A 1 116 ? 3.726 8.122 15.932 1.00 98.69 116 ARG A CA 1
ATOM 841 C C . ARG A 1 116 ? 2.452 7.665 16.646 1.00 98.69 116 ARG A C 1
ATOM 843 O O . ARG A 1 116 ? 2.466 7.572 17.868 1.00 98.69 116 ARG A O 1
ATOM 850 N N . ILE A 1 117 ? 1.364 7.411 15.913 1.00 98.50 117 ILE A N 1
ATOM 851 C CA . ILE A 1 117 ? 0.125 6.843 16.474 1.00 98.50 117 ILE A CA 1
ATOM 852 C C . ILE A 1 117 ? 0.425 5.458 17.056 1.00 98.50 117 ILE A C 1
ATOM 854 O O . ILE A 1 117 ? 0.006 5.151 18.167 1.00 98.50 117 ILE A O 1
ATOM 858 N N . GLY A 1 118 ? 1.197 4.654 16.321 1.00 98.19 118 GLY A N 1
ATOM 859 C CA . GLY A 1 118 ? 1.605 3.320 16.729 1.00 98.19 118 GLY A CA 1
ATOM 860 C C . GLY A 1 118 ? 0.515 2.289 16.449 1.00 98.19 118 GLY A C 1
ATOM 861 O O . GLY A 1 118 ? -0.426 2.131 17.220 1.00 98.19 118 GLY A O 1
ATOM 862 N N . ALA A 1 119 ? 0.670 1.536 15.357 1.00 97.69 119 ALA A N 1
ATOM 863 C CA . ALA A 1 119 ? -0.249 0.449 15.023 1.00 97.69 119 ALA A CA 1
ATOM 864 C C . ALA A 1 119 ? -0.375 -0.563 16.175 1.00 97.69 119 ALA A C 1
ATOM 866 O O . ALA A 1 119 ? 0.628 -0.918 16.804 1.00 97.69 119 ALA A O 1
ATOM 867 N N . LYS A 1 120 ? -1.596 -1.045 16.444 1.00 98.19 120 LYS A N 1
ATOM 868 C CA . LYS A 1 120 ? -1.862 -1.950 17.579 1.00 98.19 120 LYS A CA 1
ATOM 869 C C . LYS A 1 120 ? -1.504 -3.403 17.268 1.00 98.19 120 LYS A C 1
ATOM 871 O O . LYS A 1 120 ? -1.410 -4.216 18.181 1.00 98.19 120 LYS A O 1
ATOM 876 N N . THR A 1 121 ? -1.295 -3.733 15.993 1.00 98.62 121 THR A N 1
ATOM 877 C CA . THR A 1 121 ? -0.912 -5.077 15.547 1.00 98.62 121 THR A CA 1
ATOM 878 C C . THR A 1 121 ? 0.388 -5.052 14.753 1.00 98.62 121 THR A C 1
ATOM 880 O O . THR A 1 121 ? 0.742 -4.055 14.118 1.00 98.62 121 THR A O 1
ATOM 883 N N . GLU A 1 122 ? 1.106 -6.175 14.760 1.00 98.56 122 GLU A N 1
ATOM 884 C CA . GLU A 1 122 ? 2.293 -6.343 13.918 1.00 98.56 122 GLU A CA 1
ATOM 885 C C . GLU A 1 122 ? 1.956 -6.335 12.425 1.00 98.56 122 GLU A C 1
ATOM 887 O O . GLU A 1 122 ? 2.759 -5.848 11.632 1.00 98.56 122 GLU A O 1
ATOM 892 N N . ARG A 1 123 ? 0.772 -6.837 12.043 1.00 98.62 123 ARG A N 1
ATOM 893 C CA . ARG A 1 123 ? 0.285 -6.827 10.657 1.00 98.62 123 ARG A CA 1
ATOM 894 C C . ARG A 1 123 ? 0.209 -5.401 10.137 1.00 98.62 123 ARG A C 1
ATOM 896 O O . ARG A 1 123 ? 0.855 -5.068 9.153 1.00 98.62 123 ARG A O 1
ATOM 903 N N . GLU A 1 124 ? -0.519 -4.540 10.837 1.00 98.81 124 GLU A N 1
ATOM 904 C CA . GLU A 1 124 ? -0.688 -3.145 10.429 1.00 98.81 124 GLU A CA 1
ATOM 905 C C . GLU A 1 124 ? 0.635 -2.373 10.410 1.00 98.81 124 GLU A C 1
ATOM 907 O O . GLU A 1 124 ? 0.887 -1.600 9.487 1.00 98.81 124 GLU A O 1
ATOM 912 N N . ARG A 1 125 ? 1.517 -2.619 11.390 1.00 98.81 125 ARG A N 1
ATOM 913 C CA . ARG A 1 125 ? 2.868 -2.041 11.386 1.00 98.81 125 ARG A CA 1
ATOM 914 C C . ARG A 1 125 ? 3.648 -2.466 10.143 1.00 98.81 125 ARG A C 1
ATOM 916 O O . ARG A 1 125 ? 4.277 -1.629 9.506 1.00 98.81 125 ARG A O 1
ATOM 923 N N . ALA A 1 126 ? 3.557 -3.741 9.771 1.00 98.88 126 ALA A N 1
ATOM 924 C CA . ALA A 1 126 ? 4.239 -4.275 8.603 1.00 98.88 126 ALA A CA 1
ATOM 925 C C . ALA A 1 126 ? 3.718 -3.675 7.283 1.00 98.88 126 ALA A C 1
ATOM 927 O O . ALA A 1 126 ? 4.527 -3.434 6.394 1.00 98.88 126 ALA A O 1
ATOM 928 N N . TYR A 1 127 ? 2.423 -3.360 7.158 1.00 98.94 127 TYR A N 1
ATOM 929 C CA . TYR A 1 127 ? 1.901 -2.606 6.005 1.00 98.94 127 TYR A CA 1
ATOM 930 C C . TYR A 1 127 ? 2.492 -1.191 5.927 1.00 98.94 127 TYR A C 1
ATOM 932 O O . TYR A 1 127 ? 2.960 -0.779 4.863 1.00 98.94 127 TYR A O 1
ATOM 940 N N . ILE A 1 128 ? 2.521 -0.460 7.049 1.00 98.94 128 ILE A N 1
ATOM 941 C CA . ILE A 1 128 ? 3.114 0.890 7.118 1.00 98.94 128 ILE A CA 1
ATOM 942 C C . ILE A 1 128 ? 4.600 0.851 6.729 1.00 98.94 128 ILE A C 1
ATOM 944 O O . ILE A 1 128 ? 5.065 1.690 5.957 1.00 98.94 128 ILE A O 1
ATOM 948 N N . ASP A 1 129 ? 5.348 -0.141 7.207 1.00 98.75 129 ASP A N 1
ATOM 949 C CA . ASP A 1 129 ? 6.759 -0.287 6.847 1.00 98.75 129 ASP A CA 1
ATOM 950 C C . ASP A 1 129 ? 6.948 -0.735 5.387 1.00 98.75 129 ASP A C 1
ATOM 952 O O . ASP A 1 129 ? 7.868 -0.263 4.714 1.00 98.75 129 ASP A O 1
ATOM 956 N N . ALA A 1 130 ? 6.057 -1.579 4.856 1.00 98.88 130 ALA A N 1
ATOM 957 C CA . ALA A 1 130 ? 6.117 -2.023 3.466 1.00 98.88 130 ALA A CA 1
ATOM 9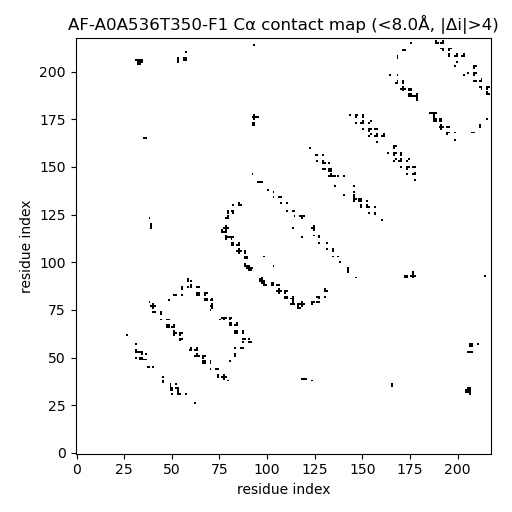58 C C . ALA A 1 130 ? 5.887 -0.874 2.475 1.00 98.88 130 ALA A C 1
ATOM 960 O O . ALA A 1 130 ? 6.622 -0.760 1.492 1.00 98.88 130 ALA A O 1
ATOM 961 N N . VAL A 1 131 ? 4.919 0.018 2.734 1.00 98.88 131 VAL A N 1
ATOM 962 C CA . VAL A 1 131 ? 4.733 1.216 1.895 1.00 98.88 131 VAL A CA 1
ATOM 963 C C . VAL A 1 131 ? 5.894 2.200 2.048 1.00 98.88 131 VAL A C 1
ATOM 965 O O . VAL A 1 131 ? 6.324 2.793 1.059 1.00 98.88 131 VAL A O 1
ATOM 968 N N . ALA A 1 132 ? 6.472 2.326 3.247 1.00 98.88 132 ALA A N 1
ATOM 969 C CA . ALA A 1 132 ? 7.614 3.207 3.481 1.00 98.88 132 ALA A CA 1
ATOM 970 C C . ALA A 1 132 ? 8.852 2.824 2.653 1.00 98.88 132 ALA A C 1
ATOM 972 O O . ALA A 1 132 ? 9.619 3.703 2.262 1.00 98.88 132 ALA A O 1
ATOM 973 N N . ALA A 1 133 ? 9.021 1.541 2.314 1.00 98.81 133 ALA A N 1
ATOM 974 C CA . ALA A 1 133 ? 10.124 1.076 1.471 1.00 98.81 133 ALA A CA 1
ATOM 975 C C . ALA A 1 133 ? 10.150 1.731 0.074 1.00 98.81 133 ALA A C 1
ATOM 977 O O . ALA A 1 133 ? 11.225 1.885 -0.505 1.00 98.81 133 ALA A O 1
ATOM 978 N N . TYR A 1 134 ? 8.992 2.142 -0.460 1.00 98.69 134 TYR A N 1
ATOM 979 C CA . TYR A 1 134 ? 8.910 2.871 -1.731 1.00 98.69 134 TYR A CA 1
ATOM 980 C C . TYR A 1 134 ? 9.473 4.298 -1.624 1.00 98.69 134 TYR A C 1
ATOM 982 O O . TYR A 1 134 ? 10.116 4.785 -2.552 1.00 98.69 134 TYR A O 1
ATOM 990 N N . TYR A 1 135 ? 9.252 4.960 -0.486 1.00 98.62 135 TYR A N 1
ATOM 991 C CA . TYR A 1 135 ? 9.622 6.362 -0.258 1.00 98.62 135 TYR A CA 1
ATOM 992 C C . TYR A 1 135 ? 11.031 6.546 0.323 1.00 98.62 135 TYR A C 1
ATOM 994 O O . TYR A 1 135 ? 11.517 7.671 0.433 1.00 98.62 135 TYR A O 1
ATOM 1002 N N . GLN A 1 136 ? 11.720 5.456 0.664 1.00 98.00 136 GLN A N 1
ATOM 1003 C CA . GLN A 1 136 ? 13.092 5.512 1.151 1.00 98.00 136 GLN A CA 1
ATOM 1004 C C . GLN A 1 136 ? 14.033 6.126 0.101 1.00 98.00 136 GLN A C 1
ATOM 1006 O O . GLN A 1 136 ? 14.066 5.687 -1.051 1.00 98.00 136 GLN A O 1
ATOM 1011 N N 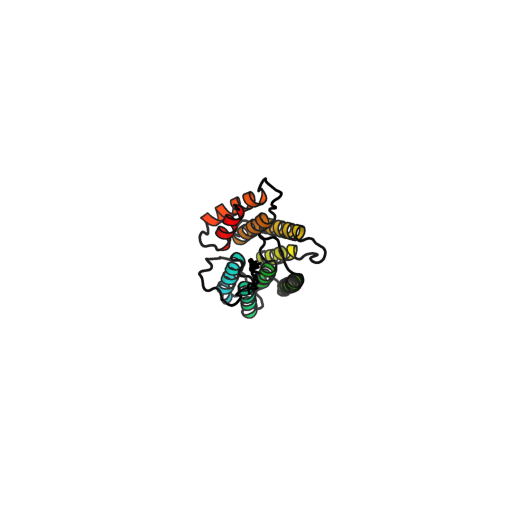. ASP A 1 137 ? 14.823 7.117 0.529 1.00 97.12 137 ASP A N 1
ATOM 1012 C CA . ASP A 1 137 ? 15.797 7.838 -0.299 1.00 97.12 137 ASP A CA 1
ATOM 1013 C C . ASP A 1 137 ? 15.174 8.440 -1.577 1.00 97.12 137 ASP A C 1
ATOM 1015 O O . ASP A 1 137 ? 15.817 8.535 -2.621 1.00 97.12 137 ASP A O 1
ATOM 1019 N N . PHE A 1 138 ? 13.900 8.858 -1.506 1.00 97.88 138 PHE A N 1
ATOM 1020 C CA . PHE A 1 138 ? 13.087 9.229 -2.672 1.00 97.88 138 PHE A CA 1
ATOM 1021 C C . PHE A 1 138 ? 13.763 10.223 -3.631 1.00 97.88 138 PHE A C 1
ATOM 1023 O O . PHE A 1 138 ? 13.677 10.063 -4.849 1.00 97.88 138 PHE A O 1
ATOM 1030 N N . ALA A 1 139 ? 14.446 11.240 -3.092 1.00 96.62 139 ALA A N 1
ATOM 1031 C CA . ALA A 1 139 ? 15.072 12.303 -3.878 1.00 96.62 139 ALA A CA 1
ATOM 1032 C C . ALA A 1 139 ? 16.238 11.820 -4.758 1.00 96.62 139 ALA A C 1
ATOM 1034 O O . ALA A 1 139 ? 16.551 12.460 -5.761 1.00 96.62 139 ALA A O 1
ATOM 1035 N N . THR A 1 140 ? 16.888 10.715 -4.390 1.00 97.44 140 THR A N 1
ATOM 1036 C CA . THR A 1 140 ? 18.093 10.205 -5.062 1.00 97.44 140 THR A CA 1
ATOM 1037 C C . THR A 1 140 ? 17.890 8.828 -5.682 1.00 97.44 140 THR A C 1
ATOM 1039 O O . THR A 1 140 ? 18.659 8.439 -6.560 1.00 97.44 140 THR A O 1
ATOM 1042 N N . ARG A 1 141 ? 16.853 8.097 -5.268 1.00 98.00 141 ARG A N 1
ATOM 1043 C CA . ARG A 1 141 ? 16.566 6.746 -5.741 1.00 98.00 141 ARG A CA 1
ATOM 1044 C C . ARG A 1 141 ? 15.699 6.762 -7.004 1.00 98.00 141 ARG A C 1
ATOM 1046 O O . ARG A 1 141 ? 14.579 7.268 -6.938 1.00 98.00 141 ARG A O 1
ATOM 1053 N N . PRO A 1 142 ? 16.143 6.186 -8.136 1.00 96.88 142 PRO A N 1
ATOM 1054 C CA . PRO A 1 142 ? 15.349 6.117 -9.364 1.00 96.88 142 PRO A CA 1
ATOM 1055 C C . PRO A 1 142 ? 14.027 5.358 -9.188 1.00 96.88 142 PRO A C 1
ATOM 1057 O O . PRO A 1 142 ? 13.948 4.404 -8.415 1.00 96.88 142 PRO A O 1
ATOM 1060 N N . GLU A 1 143 ? 13.005 5.709 -9.976 1.00 96.38 143 GLU A N 1
ATOM 1061 C CA . GLU A 1 143 ? 11.668 5.098 -9.875 1.00 96.38 143 GLU A CA 1
ATOM 1062 C C . GLU A 1 143 ? 11.689 3.569 -9.985 1.00 96.38 143 GLU A C 1
ATOM 1064 O O . GLU A 1 143 ? 11.079 2.882 -9.169 1.00 96.38 143 GLU A O 1
ATOM 1069 N N . LYS A 1 144 ? 12.466 3.019 -10.924 1.00 95.88 144 LYS A N 1
ATOM 1070 C CA . LYS A 1 144 ? 12.623 1.565 -11.083 1.00 95.88 144 LYS A CA 1
ATOM 1071 C C . LYS A 1 144 ? 13.102 0.886 -9.795 1.00 95.88 144 LYS A C 1
ATOM 1073 O O . LYS A 1 144 ? 12.628 -0.191 -9.443 1.00 95.88 144 LYS A O 1
ATOM 1078 N N . GLU A 1 145 ? 14.032 1.511 -9.077 1.00 98.00 145 GLU A N 1
ATOM 1079 C CA . GLU A 1 145 ? 14.548 0.969 -7.819 1.00 98.00 145 GLU A CA 1
ATOM 1080 C C . GLU A 1 145 ? 13.545 1.108 -6.673 1.00 98.00 145 GLU A C 1
ATOM 1082 O O . GLU A 1 145 ? 13.468 0.213 -5.830 1.00 98.00 145 GLU A O 1
ATOM 1087 N N . ARG A 1 146 ? 12.746 2.183 -6.652 1.00 98.25 146 ARG A N 1
ATOM 1088 C CA . ARG A 1 146 ? 11.644 2.346 -5.690 1.00 98.25 146 ARG A CA 1
ATOM 1089 C C . ARG A 1 146 ? 10.567 1.285 -5.891 1.00 98.25 146 ARG A C 1
ATOM 1091 O O . ARG A 1 146 ? 10.116 0.677 -4.922 1.00 98.25 146 ARG A O 1
ATOM 1098 N N . GLN A 1 147 ? 10.200 0.992 -7.140 1.00 97.75 147 GLN A N 1
ATOM 1099 C CA . GLN A 1 147 ? 9.255 -0.082 -7.452 1.00 97.75 147 GLN A CA 1
ATOM 1100 C C . GLN A 1 147 ? 9.792 -1.455 -7.053 1.00 97.75 147 GLN A C 1
ATOM 1102 O O . GLN A 1 147 ? 9.060 -2.226 -6.437 1.00 97.75 147 GLN A O 1
ATOM 1107 N N . ALA A 1 148 ? 11.069 -1.738 -7.325 1.00 98.12 148 ALA A N 1
ATOM 1108 C CA . ALA A 1 148 ? 11.705 -2.978 -6.887 1.00 98.12 148 ALA A CA 1
ATOM 1109 C C . ALA A 1 148 ? 11.738 -3.100 -5.351 1.00 98.12 148 ALA A C 1
ATOM 1111 O O . ALA A 1 148 ? 11.455 -4.170 -4.810 1.00 98.12 148 ALA A O 1
ATOM 1112 N N . ALA A 1 149 ? 12.032 -2.008 -4.636 1.00 98.56 149 ALA A N 1
ATOM 1113 C CA . ALA A 1 149 ? 12.011 -1.979 -3.174 1.00 98.56 149 ALA A CA 1
ATOM 1114 C C . ALA A 1 149 ? 10.607 -2.246 -2.613 1.00 98.56 149 ALA A C 1
ATOM 1116 O O . ALA A 1 149 ? 10.456 -3.078 -1.719 1.00 98.56 149 ALA A O 1
ATOM 1117 N N . ARG A 1 150 ? 9.582 -1.604 -3.184 1.00 98.50 150 ARG A N 1
ATOM 1118 C CA . ARG A 1 150 ? 8.172 -1.842 -2.851 1.00 98.50 150 ARG A CA 1
ATOM 1119 C C . ARG A 1 150 ? 7.763 -3.290 -3.106 1.00 98.50 150 ARG A C 1
ATOM 1121 O O . ARG A 1 150 ? 7.215 -3.924 -2.212 1.00 98.50 150 ARG A O 1
ATOM 1128 N N . ALA A 1 151 ? 8.045 -3.821 -4.295 1.00 98.69 151 ALA A N 1
ATOM 1129 C CA . ALA A 1 151 ? 7.705 -5.195 -4.656 1.00 98.69 151 ALA A CA 1
ATOM 1130 C C . ALA A 1 151 ? 8.325 -6.193 -3.670 1.00 98.69 151 ALA A C 1
ATOM 1132 O O . ALA A 1 151 ? 7.622 -7.040 -3.125 1.00 98.69 151 ALA A O 1
ATOM 1133 N N . LYS A 1 152 ? 9.613 -6.017 -3.344 1.00 98.88 152 LYS A N 1
ATOM 1134 C CA . LYS A 1 152 ? 10.312 -6.837 -2.348 1.00 98.88 152 LYS A CA 1
ATOM 1135 C C . LYS A 1 152 ? 9.692 -6.720 -0.951 1.00 98.88 152 LYS A C 1
ATOM 1137 O O . LYS A 1 152 ? 9.569 -7.722 -0.252 1.00 98.88 152 LYS A O 1
ATOM 1142 N N . ALA A 1 153 ? 9.317 -5.514 -0.528 1.00 98.94 153 ALA A N 1
ATOM 1143 C CA . ALA A 1 153 ? 8.726 -5.294 0.789 1.00 98.94 153 ALA A CA 1
ATOM 1144 C C . ALA A 1 153 ? 7.350 -5.965 0.923 1.00 98.94 153 ALA A C 1
ATOM 1146 O O . ALA A 1 153 ? 7.079 -6.606 1.937 1.00 98.94 153 ALA A O 1
ATOM 1147 N N . TYR A 1 154 ? 6.511 -5.886 -0.111 1.00 98.88 154 TYR A N 1
ATOM 1148 C CA . TYR A 1 154 ? 5.208 -6.554 -0.112 1.00 98.88 154 TYR A CA 1
ATOM 1149 C C . TYR A 1 154 ? 5.299 -8.064 -0.340 1.00 98.88 154 TYR A C 1
ATOM 1151 O O . TYR A 1 154 ? 4.483 -8.798 0.202 1.00 98.88 154 TYR A O 1
ATOM 1159 N N . GLU A 1 155 ? 6.300 -8.560 -1.070 1.00 98.81 155 GLU A N 1
ATOM 1160 C CA . GLU A 1 155 ? 6.612 -9.994 -1.100 1.00 98.81 155 GLU A CA 1
ATOM 1161 C C . GLU A 1 155 ? 6.986 -10.514 0.295 1.00 98.81 155 GLU A C 1
ATOM 1163 O O . GLU A 1 155 ? 6.446 -11.525 0.736 1.00 98.81 155 GLU A O 1
ATOM 1168 N N . ALA A 1 156 ? 7.837 -9.798 1.034 1.00 98.88 156 ALA A N 1
ATOM 1169 C CA . ALA A 1 156 ? 8.165 -10.163 2.412 1.00 98.88 156 ALA A CA 1
ATOM 1170 C C . ALA A 1 156 ? 6.938 -10.092 3.343 1.00 98.88 156 ALA A C 1
ATOM 1172 O O . ALA A 1 156 ? 6.773 -10.947 4.215 1.00 98.88 156 ALA A O 1
ATOM 1173 N N . LEU A 1 157 ? 6.059 -9.102 3.148 1.00 98.81 157 LEU A N 1
ATOM 1174 C CA . LEU A 1 157 ? 4.795 -8.989 3.879 1.00 98.81 157 LEU A CA 1
ATOM 1175 C C . LEU A 1 157 ? 3.886 -10.199 3.614 1.00 98.81 157 LEU A C 1
ATOM 1177 O O . LEU A 1 157 ? 3.427 -10.831 4.563 1.00 98.81 157 LEU A O 1
ATOM 1181 N N . ALA A 1 158 ? 3.685 -10.554 2.345 1.00 98.81 158 ALA A N 1
ATOM 1182 C CA . ALA A 1 158 ? 2.886 -11.702 1.927 1.00 98.81 158 ALA A CA 1
ATOM 1183 C C . ALA A 1 158 ? 3.459 -13.036 2.432 1.00 98.81 158 ALA A C 1
ATOM 1185 O O . ALA A 1 158 ? 2.708 -13.919 2.834 1.00 98.81 158 ALA A O 1
ATOM 1186 N N . GLN A 1 159 ? 4.786 -13.179 2.478 1.00 98.69 159 GLN A N 1
ATOM 1187 C CA . GLN A 1 159 ? 5.439 -14.357 3.058 1.00 98.69 159 GLN A CA 1
ATOM 1188 C C . GLN A 1 159 ? 5.239 -14.450 4.576 1.00 98.69 159 GLN A C 1
ATOM 1190 O O . GLN A 1 159 ? 5.075 -15.547 5.107 1.00 98.69 159 GLN A O 1
ATOM 1195 N N . ARG A 1 160 ? 5.251 -13.313 5.286 1.00 98.62 160 ARG A N 1
ATOM 1196 C CA . ARG A 1 160 ? 5.010 -13.269 6.737 1.00 98.62 160 ARG A CA 1
ATOM 1197 C C . ARG A 1 160 ? 3.550 -13.557 7.091 1.00 98.62 160 ARG A C 1
ATOM 1199 O O . ARG A 1 160 ? 3.298 -14.125 8.151 1.00 98.62 160 ARG A O 1
ATOM 1206 N N . TYR A 1 161 ? 2.615 -13.171 6.226 1.00 98.56 161 TYR A N 1
ATOM 1207 C CA . TYR A 1 161 ? 1.176 -13.341 6.424 1.00 98.56 161 TYR A CA 1
ATOM 1208 C C . TYR A 1 161 ? 0.552 -14.115 5.246 1.00 98.56 161 TYR A C 1
ATOM 1210 O O . TYR A 1 161 ? -0.154 -13.526 4.427 1.00 98.56 161 TYR A O 1
ATOM 1218 N N . PRO A 1 162 ? 0.797 -15.437 5.137 1.00 98.25 162 PRO A N 1
ATOM 1219 C CA . PRO A 1 162 ? 0.314 -16.239 4.008 1.00 98.25 162 PRO A CA 1
ATOM 1220 C C . PRO A 1 162 ? -1.219 -16.320 3.928 1.00 98.25 162 PRO A C 1
ATOM 1222 O O . PRO A 1 162 ? -1.762 -16.446 2.835 1.00 98.25 162 PRO A O 1
ATOM 1225 N N . ASP A 1 163 ? -1.908 -16.193 5.065 1.00 97.75 163 ASP A N 1
ATOM 1226 C CA . ASP A 1 163 ? -3.376 -16.211 5.152 1.00 97.75 163 ASP A CA 1
ATOM 1227 C C . ASP A 1 163 ? -4.014 -14.817 4.975 1.00 97.75 163 ASP A C 1
ATOM 1229 O O . ASP A 1 163 ? -5.233 -14.678 5.049 1.00 97.75 163 ASP A O 1
ATOM 1233 N N . ASP A 1 164 ? -3.206 -13.770 4.780 1.00 98.69 164 ASP A N 1
ATOM 1234 C CA . ASP A 1 164 ? -3.683 -12.410 4.527 1.00 98.69 164 ASP A CA 1
ATOM 1235 C C . ASP A 1 164 ? -3.843 -12.179 3.024 1.00 98.69 164 ASP A C 1
ATOM 1237 O O . ASP A 1 164 ? -2.880 -11.866 2.319 1.00 98.69 164 ASP A O 1
ATOM 1241 N N . ASP A 1 165 ? -5.069 -12.340 2.533 1.00 98.62 165 ASP A N 1
ATOM 1242 C CA . ASP A 1 165 ? -5.377 -12.234 1.107 1.00 98.62 165 ASP A CA 1
ATOM 1243 C C . ASP A 1 165 ? -5.013 -10.868 0.520 1.00 98.62 165 ASP A C 1
ATOM 1245 O O . ASP A 1 165 ? -4.460 -10.803 -0.576 1.00 98.62 165 ASP A O 1
ATOM 1249 N N . GLU A 1 166 ? -5.219 -9.786 1.269 1.00 98.81 166 GLU A N 1
ATOM 1250 C CA . GL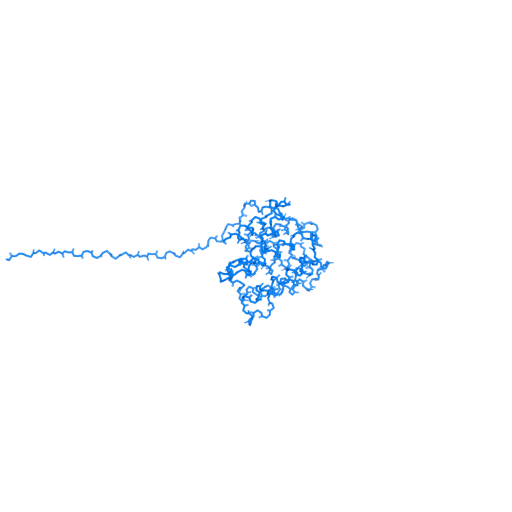U A 1 166 ? -4.847 -8.434 0.846 1.00 98.81 166 GLU A CA 1
ATOM 1251 C C . GLU A 1 166 ? -3.328 -8.317 0.664 1.00 98.81 166 GLU A C 1
ATOM 1253 O O . GLU A 1 166 ? -2.862 -7.748 -0.325 1.00 98.81 166 GLU A O 1
ATOM 1258 N N . ALA A 1 167 ? -2.534 -8.938 1.544 1.00 98.81 167 ALA A N 1
ATOM 1259 C CA . ALA A 1 167 ? -1.078 -8.949 1.403 1.00 98.81 167 ALA A CA 1
ATOM 1260 C C . ALA A 1 167 ? -0.659 -9.702 0.135 1.00 98.81 167 ALA A C 1
ATOM 1262 O O . ALA A 1 167 ? 0.223 -9.230 -0.589 1.00 98.81 167 ALA A O 1
ATOM 1263 N N . GLN A 1 168 ? -1.315 -10.829 -0.170 1.00 98.88 168 GLN A N 1
ATOM 1264 C CA . GLN A 1 168 ? -1.073 -11.576 -1.408 1.00 98.88 168 GLN A CA 1
ATOM 1265 C C . GLN A 1 168 ? -1.442 -10.743 -2.646 1.00 98.88 168 GLN A C 1
ATOM 1267 O O . GLN A 1 168 ? -0.665 -10.673 -3.599 1.00 98.88 168 GLN A O 1
ATOM 1272 N N . ILE A 1 169 ? -2.598 -10.072 -2.625 1.00 98.88 169 ILE A N 1
ATOM 1273 C CA . ILE A 1 169 ? -3.103 -9.255 -3.738 1.00 98.88 169 ILE A CA 1
ATOM 1274 C C . ILE A 1 169 ? -2.183 -8.054 -3.995 1.00 98.88 169 ILE A C 1
ATOM 1276 O O . ILE A 1 169 ? -1.790 -7.816 -5.140 1.00 98.88 169 ILE A O 1
ATOM 1280 N N . PHE A 1 170 ? -1.779 -7.319 -2.954 1.00 98.88 170 PHE A N 1
ATOM 1281 C CA . PHE A 1 170 ? -0.827 -6.213 -3.096 1.00 98.8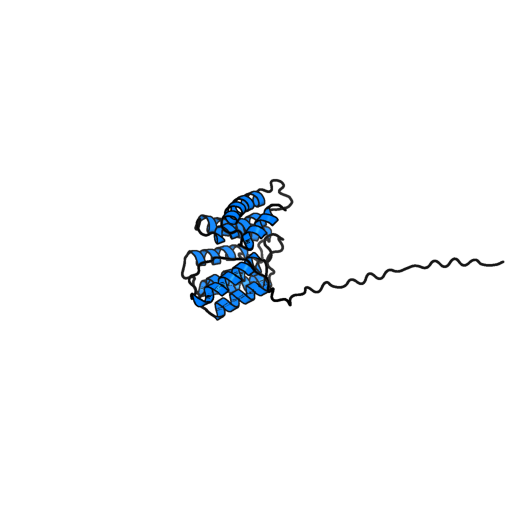8 170 PHE A CA 1
ATOM 1282 C C . PHE A 1 170 ? 0.561 -6.696 -3.529 1.00 98.88 170 PHE A C 1
ATOM 1284 O O . PHE A 1 170 ? 1.198 -6.053 -4.366 1.00 98.88 170 PHE A O 1
ATOM 1291 N N . SER A 1 171 ? 1.033 -7.838 -3.019 1.00 98.88 171 SER A N 1
ATOM 1292 C CA . SER A 1 171 ? 2.293 -8.435 -3.473 1.00 98.88 171 SER A CA 1
ATOM 1293 C C . SER A 1 171 ? 2.262 -8.760 -4.966 1.00 98.88 171 SER A C 1
ATOM 1295 O O . SER A 1 171 ? 3.208 -8.422 -5.684 1.00 98.88 171 SER A O 1
ATOM 1297 N N . ALA A 1 172 ? 1.161 -9.330 -5.462 1.00 98.81 172 ALA A N 1
ATOM 1298 C CA . ALA A 1 172 ? 0.980 -9.598 -6.882 1.00 98.81 172 ALA A CA 1
ATOM 1299 C C . ALA A 1 172 ? 0.957 -8.304 -7.713 1.00 98.81 172 ALA A C 1
ATOM 1301 O O . ALA A 1 172 ? 1.708 -8.201 -8.682 1.00 98.81 172 ALA A O 1
ATOM 1302 N N . LEU A 1 173 ? 0.192 -7.285 -7.296 1.00 98.69 173 LEU A N 1
ATOM 1303 C CA . LEU A 1 173 ? 0.159 -5.970 -7.953 1.00 98.69 173 LEU A CA 1
ATOM 1304 C C . LEU A 1 173 ? 1.557 -5.364 -8.095 1.00 98.69 173 LEU A C 1
ATOM 1306 O O . LEU A 1 173 ? 1.958 -4.930 -9.175 1.00 98.69 173 LEU A O 1
ATOM 1310 N N . TYR A 1 174 ? 2.306 -5.300 -6.995 1.00 98.62 174 TYR A N 1
ATOM 1311 C CA . TYR A 1 174 ? 3.613 -4.653 -7.017 1.00 98.62 174 TYR A CA 1
ATOM 1312 C C . TYR A 1 174 ? 4.674 -5.507 -7.702 1.00 98.62 174 TYR A C 1
ATOM 1314 O O . TYR A 1 174 ? 5.603 -4.934 -8.263 1.00 98.62 174 TYR A O 1
ATOM 1322 N N . THR A 1 175 ? 4.513 -6.833 -7.730 1.00 98.56 175 THR A N 1
ATOM 1323 C CA . THR A 1 175 ? 5.312 -7.716 -8.588 1.00 98.56 175 THR A CA 1
ATOM 1324 C C . THR A 1 175 ? 5.051 -7.394 -10.058 1.00 98.56 175 THR A C 1
ATOM 1326 O O . THR A 1 175 ? 6.006 -7.100 -10.776 1.00 98.56 175 THR A O 1
ATOM 1329 N N . ALA A 1 176 ? 3.784 -7.354 -10.489 1.00 98.06 176 ALA A N 1
ATOM 1330 C CA . ALA A 1 176 ? 3.407 -7.009 -11.861 1.00 98.06 176 ALA A CA 1
ATOM 1331 C C . ALA A 1 176 ? 3.960 -5.638 -12.277 1.00 98.06 176 ALA A C 1
ATOM 1333 O O . ALA A 1 176 ? 4.507 -5.498 -13.366 1.00 98.06 176 ALA A O 1
ATOM 1334 N N . GLY A 1 177 ? 3.924 -4.651 -11.378 1.00 96.62 177 GLY A N 1
ATOM 1335 C CA . GLY A 1 177 ? 4.494 -3.324 -11.625 1.00 96.62 177 GLY A CA 1
ATOM 1336 C C . GLY A 1 177 ? 5.997 -3.308 -11.934 1.00 96.62 177 GLY A C 1
ATOM 1337 O O . GLY A 1 177 ? 6.478 -2.331 -12.488 1.00 96.62 177 GLY A O 1
ATOM 1338 N N . THR A 1 178 ? 6.754 -4.370 -11.629 1.00 96.69 178 THR A N 1
ATOM 1339 C CA . THR A 1 178 ? 8.186 -4.448 -11.988 1.00 96.69 178 THR A CA 1
ATOM 1340 C C . THR A 1 178 ? 8.445 -4.968 -13.404 1.00 96.69 178 THR A C 1
ATOM 1342 O O . THR A 1 178 ? 9.593 -4.938 -13.858 1.00 96.69 178 THR A O 1
ATOM 1345 N N . GLN A 1 179 ? 7.407 -5.427 -14.113 1.00 95.94 179 GLN A N 1
ATOM 1346 C CA . GLN A 1 179 ? 7.524 -5.880 -15.493 1.00 95.94 179 GLN A CA 1
ATOM 1347 C C . GLN A 1 179 ? 7.977 -4.732 -16.402 1.00 95.94 179 GLN A C 1
ATOM 1349 O O . GLN A 1 179 ? 7.492 -3.605 -16.323 1.00 95.94 179 GLN A O 1
ATOM 1354 N N . THR A 1 180 ? 8.909 -5.029 -17.309 1.00 92.44 180 THR A N 1
ATOM 1355 C CA . THR A 1 180 ? 9.367 -4.066 -18.317 1.00 92.44 180 THR A CA 1
ATOM 1356 C C . THR A 1 180 ? 9.102 -4.602 -19.713 1.00 92.44 180 THR A C 1
ATOM 1358 O O . THR A 1 180 ? 9.166 -5.808 -19.932 1.00 92.44 180 THR A O 1
ATOM 1361 N N . GLN A 1 181 ? 8.896 -3.711 -20.683 1.00 89.94 181 GLN A N 1
ATOM 1362 C CA . GLN A 1 181 ? 8.740 -4.105 -22.089 1.00 89.94 181 GLN A CA 1
ATOM 1363 C C . GLN A 1 181 ? 9.981 -4.831 -22.640 1.00 89.94 181 GLN A C 1
ATOM 1365 O O . GLN A 1 181 ? 9.877 -5.619 -23.571 1.00 89.94 181 GLN A O 1
ATOM 1370 N N . ALA A 1 182 ? 11.164 -4.590 -22.065 1.00 92.81 182 ALA A N 1
ATOM 1371 C CA . ALA A 1 182 ? 12.397 -5.261 -22.473 1.00 92.81 182 ALA A CA 1
ATOM 1372 C C . ALA A 1 182 ? 12.462 -6.733 -22.026 1.00 92.81 182 ALA A C 1
ATOM 1374 O O . ALA A 1 182 ? 13.160 -7.528 -22.653 1.00 92.81 182 ALA A O 1
ATOM 1375 N N . ASP A 1 183 ? 11.751 -7.102 -20.957 1.00 93.19 183 ASP A N 1
ATOM 1376 C CA . ASP A 1 183 ? 11.716 -8.474 -20.457 1.00 93.19 183 ASP A CA 1
ATOM 1377 C C . ASP A 1 183 ? 10.602 -9.274 -21.143 1.00 93.19 183 ASP A C 1
ATOM 1379 O O . ASP A 1 183 ? 9.457 -9.312 -20.701 1.00 93.19 183 ASP A O 1
ATOM 1383 N N . GLN A 1 184 ? 10.969 -9.950 -22.225 1.00 95.31 184 GLN A N 1
ATOM 1384 C CA . GLN A 1 184 ? 10.069 -10.781 -23.028 1.00 95.31 184 GLN A CA 1
ATOM 1385 C C . GLN A 1 184 ? 9.799 -12.166 -22.411 1.00 95.31 184 GLN A C 1
ATOM 1387 O O . GLN A 1 184 ? 9.131 -12.992 -23.028 1.00 95.31 184 GLN A O 1
ATOM 1392 N N . THR A 1 185 ? 10.322 -12.458 -21.213 1.00 96.62 185 THR A N 1
ATOM 1393 C CA . THR A 1 185 ? 9.943 -13.675 -20.474 1.00 96.62 185 THR A CA 1
ATOM 1394 C C . THR A 1 185 ? 8.620 -13.506 -19.731 1.00 96.62 185 THR A C 1
ATOM 1396 O O . THR A 1 185 ? 8.021 -14.504 -19.334 1.00 96.62 185 THR A O 1
ATOM 1399 N N . TYR A 1 186 ? 8.172 -12.256 -19.540 1.00 96.12 186 TYR A N 1
ATOM 1400 C CA . TYR A 1 186 ? 6.961 -11.892 -18.796 1.00 96.12 186 TYR A CA 1
ATOM 1401 C C . TYR A 1 186 ? 6.918 -12.473 -17.375 1.00 96.12 186 TYR A C 1
ATOM 1403 O O . TYR A 1 186 ? 5.848 -12.691 -16.808 1.00 96.12 186 TYR A O 1
ATOM 1411 N N . ALA A 1 187 ? 8.083 -12.754 -16.781 1.00 96.81 187 ALA A N 1
ATOM 1412 C CA . ALA A 1 187 ? 8.168 -13.513 -15.540 1.00 96.81 187 ALA A CA 1
ATOM 1413 C C . ALA A 1 187 ? 7.453 -12.822 -14.368 1.00 96.81 187 ALA A C 1
ATOM 1415 O O . ALA A 1 187 ? 6.824 -13.497 -13.550 1.00 96.81 187 ALA A O 1
ATOM 1416 N N . ALA A 1 188 ? 7.514 -11.489 -14.287 1.00 97.31 188 ALA A N 1
ATOM 1417 C CA . ALA A 1 188 ? 6.848 -10.735 -13.228 1.00 97.31 188 ALA A CA 1
ATOM 1418 C C . ALA A 1 188 ? 5.318 -10.784 -13.373 1.00 97.31 188 ALA A C 1
ATOM 1420 O O . ALA A 1 188 ? 4.618 -11.041 -12.392 1.00 97.31 188 ALA A O 1
ATOM 1421 N N . TYR A 1 189 ? 4.808 -10.621 -14.596 1.00 97.75 189 TYR A N 1
ATOM 1422 C CA . TYR A 1 189 ? 3.387 -10.784 -14.907 1.00 97.75 189 TYR A CA 1
ATOM 1423 C C . TYR A 1 189 ? 2.889 -12.204 -14.648 1.00 97.75 189 TYR A C 1
ATOM 1425 O O . TYR A 1 189 ? 1.912 -12.373 -13.926 1.00 97.75 189 TYR A O 1
ATOM 1433 N N . LEU A 1 190 ? 3.590 -13.236 -15.125 1.00 98.12 190 LEU A N 1
ATOM 1434 C CA . LEU A 1 190 ? 3.196 -14.630 -14.896 1.00 98.12 190 LEU A CA 1
ATOM 1435 C C . LEU A 1 190 ? 3.192 -14.995 -13.403 1.00 98.12 190 LEU A C 1
ATOM 1437 O O . LEU A 1 190 ? 2.296 -15.702 -12.940 1.00 98.12 190 LEU A O 1
ATOM 1441 N N . LYS A 1 191 ? 4.154 -14.477 -12.626 1.00 98.00 191 LYS A N 1
ATOM 1442 C CA . LYS A 1 191 ? 4.176 -14.645 -11.165 1.00 98.00 191 LYS A CA 1
ATOM 1443 C C . LYS A 1 191 ? 2.977 -13.966 -10.498 1.00 98.00 191 LYS A C 1
ATOM 1445 O O . LYS A 1 191 ? 2.361 -14.566 -9.620 1.00 98.00 191 LYS A O 1
ATOM 1450 N N . ALA A 1 192 ? 2.643 -12.740 -10.903 1.00 98.56 192 ALA A N 1
ATOM 1451 C CA . ALA A 1 192 ? 1.484 -12.024 -10.379 1.00 98.56 192 ALA A CA 1
ATOM 1452 C C . ALA A 1 192 ? 0.167 -12.725 -10.748 1.00 98.56 192 ALA A C 1
ATOM 1454 O O . ALA A 1 192 ? -0.661 -12.970 -9.871 1.00 98.56 192 ALA A O 1
ATOM 1455 N N . ALA A 1 193 ? 0.010 -13.120 -12.014 1.00 98.44 193 ALA A N 1
ATOM 1456 C CA . ALA A 1 193 ? -1.161 -13.820 -12.524 1.00 98.44 193 ALA A CA 1
ATOM 1457 C C . ALA A 1 193 ? -1.435 -15.113 -11.746 1.00 98.44 193 ALA A C 1
ATOM 1459 O O . ALA A 1 193 ? -2.561 -15.325 -11.315 1.00 98.44 193 ALA A O 1
ATOM 1460 N N . ALA A 1 194 ? -0.411 -15.925 -11.458 1.00 98.19 194 ALA A N 1
ATOM 1461 C CA . ALA A 1 194 ? -0.583 -17.161 -10.690 1.00 98.19 194 ALA A CA 1
ATOM 1462 C C . ALA A 1 194 ? -1.199 -16.930 -9.292 1.00 98.19 194 ALA A C 1
ATOM 1464 O O . ALA A 1 194 ? -2.046 -17.706 -8.845 1.00 98.19 194 ALA A O 1
ATOM 1465 N N . VAL A 1 195 ? -0.807 -15.850 -8.605 1.00 98.44 195 VAL A N 1
ATOM 1466 C CA . VAL A 1 195 ? -1.403 -15.460 -7.313 1.00 98.44 195 VAL A CA 1
ATOM 1467 C C . VAL A 1 195 ? -2.830 -14.944 -7.515 1.00 98.44 195 VAL A C 1
ATOM 1469 O O . VAL A 1 195 ? -3.750 -15.334 -6.795 1.00 98.44 195 VAL A O 1
ATOM 1472 N N . LEU A 1 196 ? -3.030 -14.085 -8.514 1.00 98.62 196 LEU A N 1
ATOM 1473 C CA . LEU A 1 196 ? -4.305 -13.421 -8.775 1.00 98.62 196 LEU A CA 1
ATOM 1474 C C . LEU A 1 196 ? -5.385 -14.384 -9.285 1.00 98.62 196 LEU A C 1
ATOM 1476 O O . LEU A 1 196 ? -6.539 -14.232 -8.907 1.00 98.62 196 LEU A O 1
ATOM 1480 N N . GLU A 1 197 ? -5.043 -15.417 -10.057 1.00 98.38 197 GLU A N 1
ATOM 1481 C CA . GLU A 1 197 ? -5.974 -16.476 -10.472 1.00 98.38 197 GLU A CA 1
ATOM 1482 C C . GLU A 1 197 ? -6.524 -17.258 -9.271 1.00 98.38 197 GLU A C 1
ATOM 1484 O O . GLU A 1 197 ? -7.712 -17.593 -9.224 1.00 98.38 197 GLU A O 1
ATOM 1489 N N . ALA A 1 198 ? -5.670 -17.559 -8.287 1.00 97.88 198 ALA A N 1
ATOM 1490 C CA . ALA A 1 198 ? -6.095 -18.207 -7.050 1.00 97.88 198 ALA A CA 1
ATOM 1491 C C . ALA A 1 198 ? -7.006 -17.280 -6.233 1.00 97.88 198 ALA A C 1
ATOM 1493 O O . ALA A 1 198 ? -8.071 -17.708 -5.780 1.00 97.88 198 ALA A O 1
ATOM 1494 N N . GLN A 1 199 ? -6.635 -16.001 -6.119 1.00 98.31 199 GLN A N 1
ATOM 1495 C CA . GLN A 1 199 ? -7.448 -15.004 -5.428 1.00 98.31 199 GLN A CA 1
ATOM 1496 C C . GLN A 1 199 ? -8.787 -14.751 -6.129 1.00 98.31 199 GLN A C 1
ATOM 1498 O O . GLN A 1 199 ? -9.806 -14.604 -5.460 1.00 98.31 199 GLN A O 1
ATOM 1503 N N . PHE A 1 200 ? -8.840 -14.794 -7.462 1.00 97.94 200 PHE A N 1
ATOM 1504 C CA . PHE A 1 200 ? -10.067 -14.550 -8.226 1.00 97.94 200 PHE A CA 1
ATOM 1505 C C . PHE A 1 200 ? -11.117 -15.633 -7.993 1.00 97.94 200 PHE A C 1
ATOM 1507 O O . PHE A 1 200 ? -12.304 -15.338 -7.872 1.00 97.94 200 PHE A O 1
ATOM 1514 N N . LYS A 1 201 ? -10.681 -16.889 -7.840 1.00 97.75 201 LYS A N 1
ATOM 1515 C CA . LYS A 1 201 ? -11.574 -17.998 -7.471 1.00 97.75 201 LYS A CA 1
ATOM 1516 C C . LYS A 1 201 ? -12.208 -17.794 -6.092 1.00 97.75 201 LYS A C 1
ATOM 1518 O O . LYS A 1 201 ? -13.340 -18.220 -5.885 1.00 97.75 201 LYS A O 1
ATOM 1523 N N . LYS A 1 202 ? -11.485 -17.169 -5.156 1.00 97.25 202 LYS A N 1
ATOM 1524 C CA . LYS A 1 202 ? -11.935 -16.928 -3.777 1.00 97.25 202 LYS A CA 1
ATOM 1525 C C . LYS A 1 202 ? -12.764 -15.644 -3.650 1.00 97.25 202 LYS A C 1
ATOM 1527 O O . LYS A 1 202 ? -13.760 -15.633 -2.930 1.00 97.25 202 LYS A O 1
ATOM 1532 N N . TYR A 1 203 ? -12.389 -14.596 -4.382 1.00 96.81 203 TYR A N 1
ATOM 1533 C CA . TYR A 1 203 ? -12.972 -13.257 -4.299 1.00 96.81 203 TYR A CA 1
ATOM 1534 C C . TYR A 1 203 ? -13.301 -12.672 -5.685 1.00 96.81 203 TYR A C 1
ATOM 1536 O O . TYR A 1 203 ? -12.666 -11.709 -6.122 1.00 96.81 203 TYR A O 1
ATOM 1544 N N . PRO A 1 204 ? -14.320 -13.201 -6.384 1.00 95.81 204 PRO A N 1
ATOM 1545 C CA . PRO A 1 204 ? -14.674 -12.735 -7.728 1.00 95.81 204 PRO A CA 1
ATOM 1546 C C . PRO A 1 204 ? -15.168 -11.276 -7.765 1.00 95.81 204 PRO A C 1
ATOM 1548 O O . PRO A 1 204 ? -15.029 -10.613 -8.787 1.00 95.81 204 PRO A O 1
ATOM 1551 N N . ASP A 1 205 ? -15.699 -10.763 -6.647 1.00 95.62 205 ASP A N 1
ATOM 1552 C CA . ASP A 1 205 ? -16.182 -9.379 -6.504 1.00 95.62 205 ASP A CA 1
ATOM 1553 C C . ASP A 1 205 ? -15.085 -8.395 -6.034 1.00 95.62 205 ASP A C 1
ATOM 1555 O O . ASP A 1 205 ? -15.386 -7.228 -5.764 1.00 95.62 205 ASP A O 1
ATOM 1559 N N . HIS A 1 206 ? -13.835 -8.840 -5.854 1.00 97.81 206 HIS A N 1
ATOM 1560 C CA . HIS A 1 206 ? -12.772 -7.975 -5.342 1.00 97.81 206 HIS A CA 1
ATOM 1561 C C . HIS A 1 206 ? -12.233 -7.040 -6.437 1.00 97.81 206 HIS A C 1
ATOM 1563 O O . HIS A 1 206 ? -11.709 -7.530 -7.445 1.00 97.81 206 HIS A O 1
ATOM 1569 N N . PRO A 1 207 ? -12.271 -5.704 -6.249 1.00 96.62 207 PRO A N 1
ATOM 1570 C CA . PRO A 1 207 ? -11.950 -4.745 -7.310 1.00 96.62 207 PRO A CA 1
ATOM 1571 C C . PRO A 1 207 ? -10.523 -4.873 -7.834 1.00 96.62 207 PRO A C 1
ATOM 1573 O O . PRO A 1 207 ? -10.284 -4.728 -9.027 1.00 96.62 207 PRO A O 1
ATOM 1576 N N . GLY A 1 208 ? -9.569 -5.168 -6.950 1.00 96.62 208 GLY A N 1
ATOM 1577 C CA . GLY A 1 208 ? -8.166 -5.295 -7.333 1.00 96.62 208 GLY A CA 1
ATOM 1578 C C . GLY A 1 208 ? -7.872 -6.587 -8.084 1.00 96.62 208 GLY A C 1
ATOM 1579 O O . GLY A 1 208 ? -7.033 -6.597 -8.972 1.00 96.62 208 GLY A O 1
ATOM 1580 N N . VAL A 1 209 ? -8.567 -7.685 -7.778 1.00 97.25 209 VAL A N 1
ATOM 1581 C CA . VAL A 1 209 ? -8.130 -9.005 -8.252 1.00 97.25 209 VAL A CA 1
ATOM 1582 C C . VAL A 1 209 ? -8.339 -9.135 -9.756 1.00 97.25 209 VAL A C 1
ATOM 1584 O O . VAL A 1 209 ? -7.390 -9.427 -10.479 1.00 97.25 209 VAL A O 1
ATOM 1587 N N . ALA A 1 210 ? -9.553 -8.861 -10.240 1.00 92.88 210 ALA A N 1
ATOM 1588 C CA . ALA A 1 210 ? -9.842 -8.902 -11.672 1.00 92.88 210 ALA A CA 1
ATOM 1589 C C . ALA A 1 210 ? -9.035 -7.845 -12.442 1.00 92.88 210 ALA A C 1
ATOM 1591 O O . ALA A 1 210 ? -8.469 -8.137 -13.492 1.00 92.88 210 ALA A O 1
ATOM 1592 N N . HIS A 1 211 ? -8.940 -6.635 -11.889 1.00 95.62 211 HIS A N 1
ATOM 1593 C CA . HIS A 1 211 ? -8.199 -5.525 -12.477 1.00 95.62 211 HIS A CA 1
ATOM 1594 C C . HIS A 1 211 ? -6.720 -5.871 -12.702 1.00 95.62 211 HIS A C 1
ATOM 1596 O O . HIS A 1 211 ? -6.206 -5.718 -13.808 1.00 95.62 211 HIS A O 1
ATOM 1602 N N . TYR A 1 212 ? -6.037 -6.383 -11.679 1.00 97.88 212 TYR A N 1
ATOM 1603 C CA . TYR A 1 212 ? -4.612 -6.701 -11.771 1.00 97.88 212 TYR A CA 1
ATOM 1604 C C . TYR A 1 212 ? -4.359 -7.941 -12.615 1.00 97.88 212 TYR A C 1
ATOM 1606 O O . TYR A 1 212 ? -3.321 -8.026 -13.267 1.00 97.88 212 TYR A O 1
ATOM 1614 N N . LEU A 1 213 ? -5.296 -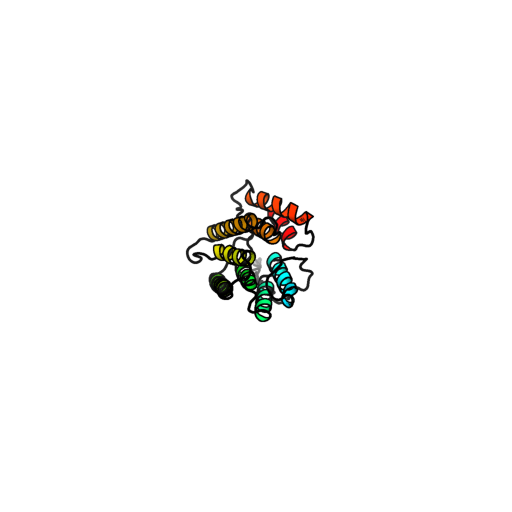8.893 -12.616 1.00 96.31 213 LEU A N 1
ATOM 1615 C CA . LEU A 1 213 ? -5.190 -10.092 -13.435 1.00 96.31 213 LEU A CA 1
ATOM 1616 C C . LEU A 1 213 ? -5.238 -9.742 -14.923 1.00 96.31 213 LEU A C 1
ATOM 1618 O O . LEU A 1 213 ? -4.401 -10.232 -15.670 1.00 96.31 213 LEU A O 1
ATOM 1622 N N . ILE A 1 214 ? -6.148 -8.850 -15.334 1.00 95.12 214 ILE A N 1
ATOM 1623 C CA . ILE A 1 214 ? -6.216 -8.351 -16.717 1.00 95.12 214 ILE A CA 1
ATOM 1624 C C . ILE A 1 214 ? -4.878 -7.724 -17.119 1.00 95.12 214 ILE A C 1
ATOM 1626 O O . ILE A 1 214 ? -4.2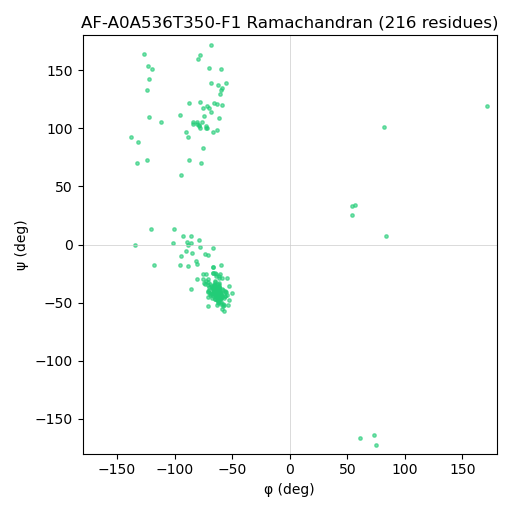86 -8.152 -18.101 1.00 95.12 214 ILE A O 1
ATOM 1630 N N . HIS A 1 215 ? -4.351 -6.800 -16.311 1.00 94.31 215 HIS A N 1
ATOM 1631 C CA . HIS A 1 215 ? -3.068 -6.153 -16.605 1.00 94.31 215 HIS A CA 1
ATOM 1632 C C . HIS A 1 215 ? -1.854 -7.085 -16.541 1.00 94.31 215 HIS A C 1
ATOM 1634 O O . HIS A 1 215 ? -0.806 -6.773 -17.096 1.00 94.31 215 HIS A O 1
ATOM 1640 N N . SER A 1 216 ? -1.969 -8.230 -15.869 1.00 94.56 216 SER A N 1
ATOM 1641 C CA . SER A 1 216 ? -0.921 -9.257 -15.880 1.00 94.56 216 SER A CA 1
ATOM 1642 C C . SER A 1 216 ? -0.931 -10.093 -17.170 1.00 94.56 216 SER A C 1
ATOM 1644 O O . SER A 1 216 ? -0.076 -10.961 -17.328 1.00 94.56 216 SER A O 1
ATOM 1646 N N . TYR A 1 217 ? -1.873 -9.851 -18.087 1.00 92.25 217 TYR A N 1
ATOM 1647 C CA . TYR A 1 217 ? -1.949 -10.474 -19.412 1.00 92.25 217 TYR A CA 1
ATOM 1648 C C . TYR A 1 217 ? -1.905 -9.457 -20.570 1.00 92.25 217 TYR A C 1
ATOM 1650 O O . TYR A 1 217 ? -2.226 -9.835 -21.699 1.00 92.25 217 TYR A O 1
ATOM 1658 N N . ASP A 1 218 ? -1.530 -8.201 -20.298 1.00 83.19 218 ASP A N 1
ATOM 1659 C CA . ASP A 1 218 ? -1.311 -7.163 -21.323 1.00 83.19 218 ASP A CA 1
ATOM 1660 C C . ASP A 1 218 ? -0.063 -7.425 -22.196 1.00 83.19 218 ASP A C 1
ATOM 1662 O O . ASP A 1 218 ? 0.904 -8.073 -21.721 1.00 83.19 218 ASP A O 1
#

Solvent-accessible surface area (backbone atoms only — not comparable to full-atom values): 12095 Å² total; per-residue (Å²): 143,82,87,82,85,82,81,81,81,81,82,79,80,80,80,78,82,74,80,82,74,80,83,89,76,72,79,79,83,68,90,54,60,55,61,84,71,93,73,91,44,60,78,88,42,48,69,54,45,27,50,18,50,24,24,52,47,62,67,37,44,72,65,18,37,53,35,22,51,51,37,32,72,78,33,78,68,30,19,56,36,24,36,52,39,31,51,42,37,35,48,58,56,79,76,65,77,48,49,49,76,69,37,45,54,53,22,50,53,28,43,52,48,20,62,69,59,43,45,89,44,72,66,47,42,49,50,38,52,24,58,47,42,36,58,56,64,52,95,79,47,54,66,72,57,25,45,50,38,26,19,52,34,27,44,54,48,19,69,76,36,76,88,38,63,63,37,46,53,52,20,24,48,35,33,32,32,62,53,50,92,86,51,84,77,44,58,36,18,54,56,17,29,60,54,28,56,57,46,31,75,76,38,77,54,22,40,39,36,62,54,48,36,54,64,35,68,111

Nearest PDB structures (foldseek):
  7mwr-assembly1_A  TM=4.528E-01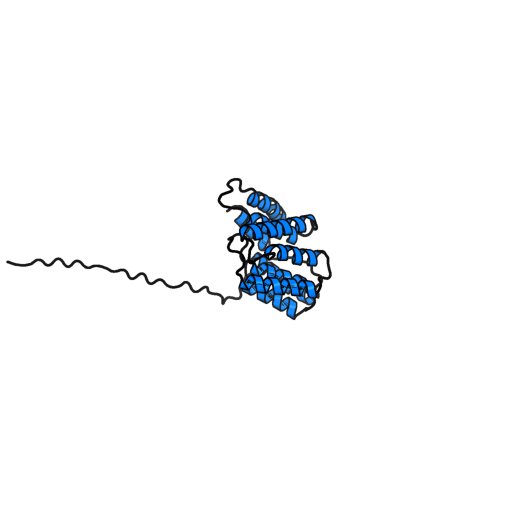  e=8.623E-01  synthetic construct
  3zgq-assembly1_A  TM=5.340E-01  e=1.520E+00  Homo sapiens
  6af0-assembly1_A  TM=3.831E-01  e=1.383E+00  Thermothelomyces thermophilus ATCC 42464
  5w5i-assembly1_C  TM=4.188E-01  e=2.017E+00  Homo sapiens
  7udo-assembly1_A  TM=2.476E-01  e=1.449E+00  synthetic construct